Protein 7UVE (pdb70)

Foldseek 3Di:
DQFAADDDDQDDDDAQDWWWFDPDDQQDFTAIKGFHDKDWDADPVGDTAIKTWIWGPPDPDTDIDIGGLLGIWGPFQTNHWDAFQFWKWFWDDPCVTGTGIWTQLHTQDPLQVGWTWTQGLVRAIDTHHSRRITGRNDADPQRLVSRDPPCSVVSCCCRVVNDPPQDFDDDDFADWFQFDDPRDTFIWTFHDDRRQWTWIQGPPDNVPIGIDGRCDCRTVVNVVVVVVD/DDPDVD

Radius of gyration: 19.33 Å; Cα contacts (8 Å, |Δi|>4): 511; chains: 2; bounding box: 39×57×44 Å

Secondary structure (DSSP, 8-state):
-PPPP-----PPP-TT-EEEEESSSTTS-EEEEEEEEEEEEE-SS--EEEEEEEEESS-SS--EEEE-GGGEEESSPPSS---TT-EEEEEE-----EEEEEEEEE-S-GGGTS-EEEEETTS-EEEE-GGGEEEBS---SSGGGGS-TTTHHHHHHHHHT--TTS------TT-EEEEEETTEEEEEEEEEEETTEEEEEETT-TT-EEEEETT-TTBHHHHHHHH--/------

B-factor: mean 60.04, std 14.96, range [27.7, 126.47]

Sequence (235 aa):
EVPPPGEIVRPPIQLGETYYAVKNKAIASWVSIKVIEFTESTAINGNTMKSYKIRYLNTPYQMIKTVTAKHIAYFEPPPVRLTIGTRVIAYFDGTQSAFYPGIIAEPLKQANRYRYLIFYDDGYTQYVPHRDVRLVCQASEKVWEDVHAASRDFIQKYVEKYSVDRPMVQCTRRGQSMTTESNGTWLYARVIDIDCSLVLMQFEGDKNHTEWIYRGSLRLGPVFRETQNNSTGGAP

Solvent-accessible surface area: 12617 Å² total

Structure (mmCIF, N/CA/C/O backbone):
data_7UVE
#
_entry.id   7UVE
#
_cell.length_a   61.269
_cell.length_b   111.134
_cell.length_c   112.149
_cell.angle_alpha   90.000
_cell.angle_beta   90.000
_cell.angle_gamma   90.000
#
_symmetry.space_group_name_H-M   'I 2 2 2'
#
loop_
_entity.id
_entity.type
_entity.pdbx_description
1 polymer 'Histone-lysine N-methyltransferase eggless'
2 polymer 'peptide H3K9me2K14ac'
3 water water
#
loop_
_atom_site.group_PDB
_atom_site.id
_atom_site.type_symbol
_atom_site.label_atom_id
_atom_site.label_alt_id
_atom_site.label_comp_id
_atom_site.label_asym_id
_atom_site.label_entity_id
_atom_site.label_seq_id
_atom_site.pdbx_PDB_ins_code
_atom_site.Cartn_x
_atom_site.Cartn_y
_atom_site.Cartn_z
_atom_site.occupancy
_atom_site.B_iso_or_equiv
_atom_site.auth_seq_id
_atom_site.auth_comp_id
_atom_site.auth_asym_id
_atom_site.auth_atom_id
_atom_site.pdbx_PDB_model_num
ATOM 1 N N . GLU A 1 6 ? 49.163 34.584 0.508 1.00 69.28 449 GLU A N 1
ATOM 2 C CA . GLU A 1 6 ? 48.381 35.713 -0.003 1.00 68.67 449 GLU A CA 1
ATOM 3 C C . GLU A 1 6 ? 46.885 35.581 0.385 1.00 70.15 449 GLU A C 1
ATOM 4 O O . GLU A 1 6 ? 46.561 34.914 1.377 1.00 70.56 449 GLU A O 1
ATOM 6 N N . VAL A 1 7 ? 45.993 36.272 -0.363 1.00 62.79 450 VAL A N 1
ATOM 7 C CA . VAL A 1 7 ? 44.537 36.213 -0.208 1.00 59.52 450 VAL A CA 1
ATOM 8 C C . VAL A 1 7 ? 44.104 35.140 -1.235 1.00 57.40 450 VAL A C 1
ATOM 9 O O . VAL A 1 7 ? 44.404 35.302 -2.427 1.00 57.24 450 VAL A O 1
ATOM 13 N N . PRO A 1 8 ? 43.493 34.004 -0.806 1.00 48.06 451 PRO A N 1
ATOM 14 C CA . PRO A 1 8 ? 43.075 32.989 -1.792 1.00 45.92 451 PRO A CA 1
ATOM 15 C C . PRO A 1 8 ? 41.923 33.534 -2.632 1.00 45.59 451 PRO A C 1
ATOM 16 O O . PRO A 1 8 ? 41.254 34.482 -2.192 1.00 42.64 451 PRO A O 1
ATOM 20 N N . PRO A 1 9 ? 41.719 33.045 -3.868 1.00 42.76 452 PRO A N 1
ATOM 21 C CA . PRO A 1 9 ? 40.633 33.613 -4.671 1.00 42.45 452 PRO A CA 1
ATOM 22 C C . PRO A 1 9 ? 39.295 32.987 -4.265 1.00 44.88 452 PRO A C 1
ATOM 23 O O . PRO A 1 9 ? 39.293 31.945 -3.644 1.00 41.75 452 PRO A O 1
ATOM 27 N N . PRO A 1 10 ? 38.140 33.541 -4.688 1.00 43.96 453 PRO A N 1
ATOM 28 C CA . PRO A 1 10 ? 36.873 32.839 -4.457 1.00 43.50 453 PRO A CA 1
ATOM 29 C C . PRO A 1 10 ? 36.828 31.552 -5.300 1.00 47.03 453 PRO A C 1
ATOM 30 O O . PRO A 1 10 ? 37.697 31.294 -6.135 1.00 46.48 453 PRO A O 1
ATOM 34 N N . GLY A 1 11 ? 35.806 30.755 -5.076 1.00 44.92 454 GLY A N 1
ATOM 35 C CA . GLY A 1 11 ? 35.608 29.517 -5.809 1.00 44.46 454 GLY A CA 1
ATOM 36 C C . GLY A 1 11 ? 34.827 28.499 -5.026 1.00 47.80 454 GLY A C 1
ATOM 37 O O . GLY A 1 11 ? 34.154 28.822 -4.046 1.00 47.07 454 GLY A O 1
ATOM 38 N N . GLU A 1 12 ? 34.918 27.259 -5.477 1.00 46.85 455 GLU A N 1
ATOM 39 C CA . GLU A 1 12 ? 34.246 26.110 -4.883 1.00 46.48 455 GLU A CA 1
ATOM 40 C C . GLU A 1 12 ? 34.913 25.672 -3.605 1.00 49.29 455 GLU A C 1
ATOM 41 O O . GLU A 1 12 ? 36.117 25.417 -3.608 1.00 49.35 455 GLU A O 1
ATOM 47 N N . ILE A 1 13 ? 34.130 25.601 -2.509 1.00 45.98 456 ILE A N 1
ATOM 48 C CA . ILE A 1 13 ? 34.588 25.134 -1.199 1.00 45.65 456 ILE A CA 1
ATOM 49 C C . ILE A 1 13 ? 34.257 23.649 -1.208 1.00 51.16 456 ILE A C 1
ATOM 50 O O . ILE A 1 13 ? 33.095 23.242 -1.083 1.00 50.71 456 ILE A O 1
ATOM 55 N N . VAL A 1 14 ? 35.287 22.854 -1.500 1.00 48.38 457 VAL A N 1
ATOM 56 C CA . VAL A 1 14 ? 35.220 21.402 -1.641 1.00 47.38 457 VAL A CA 1
ATOM 57 C C . VAL A 1 14 ? 35.585 20.699 -0.346 1.00 50.41 457 VAL A C 1
ATOM 58 O O . VAL A 1 14 ? 36.466 21.151 0.394 1.00 49.08 457 VAL A O 1
ATOM 62 N N . ARG A 1 15 ? 34.870 19.591 -0.088 1.00 47.11 458 ARG A N 1
ATOM 63 C CA . ARG A 1 15 ? 35.039 18.664 1.023 1.00 46.42 458 ARG A CA 1
ATOM 64 C C . ARG A 1 15 ? 35.320 17.272 0.448 1.00 49.01 458 ARG A C 1
ATOM 65 O O . ARG A 1 15 ? 34.381 16.487 0.310 1.00 47.10 458 ARG A O 1
ATOM 73 N N . PRO A 1 16 ? 36.601 16.948 0.102 1.00 47.15 459 PRO A N 1
ATOM 74 C CA . PRO A 1 16 ? 36.904 15.605 -0.417 1.00 47.89 459 PRO A CA 1
ATOM 75 C C . PRO A 1 16 ? 36.715 14.531 0.643 1.00 53.50 459 PRO A C 1
ATOM 76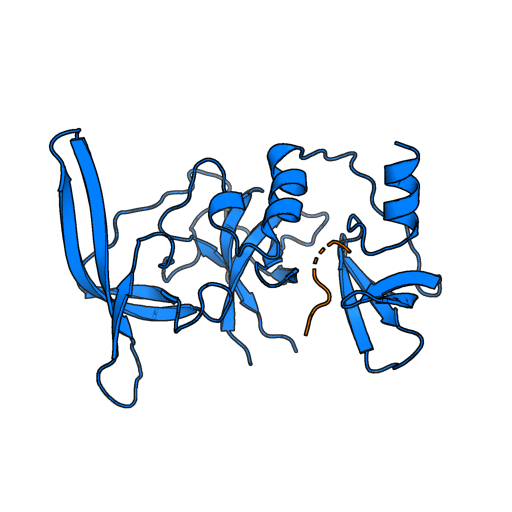 O O . PRO A 1 16 ? 36.865 14.818 1.822 1.00 53.18 459 PRO A O 1
ATOM 80 N N . PRO A 1 17 ? 36.419 13.281 0.245 1.00 51.65 460 PRO A N 1
ATOM 81 C CA . PRO A 1 17 ? 36.287 12.217 1.241 1.00 52.39 460 PRO A CA 1
ATOM 82 C C . PRO A 1 17 ? 37.562 12.021 2.049 1.00 58.72 460 PRO A C 1
ATOM 83 O O . PRO A 1 17 ? 38.669 12.196 1.531 1.00 58.29 460 PRO A O 1
ATOM 87 N N . ILE A 1 18 ? 37.386 11.673 3.330 1.00 57.31 461 ILE A N 1
ATOM 88 C CA . ILE A 1 18 ? 38.466 11.352 4.261 1.00 57.32 461 ILE A CA 1
ATOM 89 C C . ILE A 1 18 ? 39.123 10.063 3.734 1.00 63.45 461 ILE A C 1
ATOM 90 O O . ILE A 1 18 ? 38.414 9.125 3.351 1.00 63.03 461 ILE A O 1
ATOM 95 N N . GLN A 1 19 ? 40.467 10.064 3.648 1.00 61.66 462 GLN A N 1
ATOM 96 C CA . GLN A 1 19 ? 41.295 8.960 3.155 1.00 61.75 462 GLN A CA 1
ATOM 97 C C . GLN A 1 19 ? 41.989 8.220 4.288 1.00 67.32 462 GLN A C 1
ATOM 98 O O . GLN A 1 19 ? 42.442 8.848 5.250 1.00 66.70 462 GLN A O 1
ATOM 104 N N . LEU A 1 20 ? 42.125 6.885 4.143 1.00 65.89 463 LEU A N 1
ATOM 105 C CA . LEU A 1 20 ? 42.813 6.006 5.099 1.00 65.41 463 LEU A CA 1
ATOM 106 C C . LEU A 1 20 ? 44.323 6.271 5.042 1.00 67.63 463 LEU A C 1
ATOM 107 O O . LEU A 1 20 ? 44.886 6.387 3.952 1.00 68.35 463 LEU A O 1
ATOM 112 N N . GLY A 1 21 ? 44.949 6.393 6.208 1.00 62.28 464 GLY A N 1
ATOM 113 C CA . GLY A 1 21 ? 46.375 6.677 6.340 1.00 61.47 464 GLY A CA 1
ATOM 114 C C . GLY A 1 21 ? 46.758 8.149 6.257 1.00 64.01 464 GLY A C 1
ATOM 115 O O . GLY A 1 21 ? 47.925 8.492 6.476 1.00 64.06 464 GLY A O 1
ATOM 116 N N . GLU A 1 22 ? 45.792 9.043 5.945 1.00 58.85 465 GLU A N 1
ATOM 117 C CA . GLU A 1 22 ? 46.082 10.475 5.824 1.00 57.59 465 GLU A CA 1
ATOM 118 C C . GLU A 1 22 ? 45.913 11.249 7.156 1.00 58.22 465 GLU A C 1
ATOM 119 O O . GLU A 1 22 ? 45.202 10.802 8.052 1.00 56.92 465 GLU A O 1
ATOM 122 N N . THR A 1 23 ? 46.651 12.370 7.287 1.00 54.25 466 THR A N 1
ATOM 123 C CA . THR A 1 23 ? 46.701 13.270 8.443 1.00 53.71 466 THR A CA 1
ATOM 124 C C . THR A 1 23 ? 45.592 14.343 8.369 1.00 56.28 466 THR A C 1
ATOM 125 O O . THR A 1 23 ? 45.368 14.951 7.312 1.00 55.02 466 THR A O 1
ATOM 129 N N . TYR A 1 24 ? 44.921 14.566 9.511 1.00 51.31 467 TYR A N 1
ATOM 130 C CA . TYR A 1 24 ? 43.825 15.515 9.703 1.00 50.79 467 TYR A CA 1
ATOM 131 C C . TYR A 1 24 ? 43.925 16.077 11.109 1.00 52.43 467 TYR A C 1
ATOM 132 O O . TYR A 1 24 ? 44.839 15.713 11.832 1.00 52.13 467 TYR A O 1
ATOM 141 N N . TYR A 1 25 ? 42.968 16.947 11.497 1.00 47.70 468 TYR A N 1
ATOM 142 C CA . TYR A 1 25 ? 42.785 17.425 12.866 1.00 46.28 468 TYR A CA 1
ATOM 143 C C . TYR A 1 25 ? 41.479 16.816 13.372 1.00 49.12 468 TYR A C 1
ATOM 144 O O . TYR A 1 25 ? 40.573 16.543 12.586 1.00 48.13 468 TYR A O 1
ATOM 153 N N . ALA A 1 26 ? 41.380 16.595 14.671 1.00 47.22 469 ALA A N 1
ATOM 154 C CA . ALA A 1 26 ? 40.180 16.054 15.284 1.00 47.94 469 ALA A CA 1
ATOM 155 C C . ALA A 1 26 ? 40.159 16.437 16.731 1.00 56.01 469 ALA A C 1
ATOM 156 O O . ALA A 1 26 ? 41.214 16.678 17.320 1.00 56.44 469 ALA A O 1
ATOM 158 N N . VAL A 1 27 ? 38.940 16.476 17.302 1.00 55.40 470 VAL A N 1
ATOM 159 C CA . VAL A 1 27 ? 38.606 16.726 18.700 1.00 56.26 470 VAL A CA 1
ATOM 160 C C . VAL A 1 27 ? 39.526 15.842 19.571 1.00 64.83 470 VAL A C 1
ATOM 161 O O . VAL A 1 27 ? 39.526 14.622 19.411 1.00 63.87 470 VAL A O 1
ATOM 165 N N . LYS A 1 28 ? 40.326 16.472 20.461 1.00 65.82 471 LYS A N 1
ATOM 166 C CA . LYS A 1 28 ? 41.251 15.806 21.397 1.00 66.18 471 LYS A CA 1
ATOM 167 C C . LYS A 1 28 ? 40.420 15.065 22.473 1.00 71.05 471 LYS A C 1
ATOM 168 O O . LYS A 1 28 ? 40.545 13.852 22.628 1.00 70.97 471 LYS A O 1
ATOM 173 N N . ASN A 1 29 ? 39.538 15.798 23.165 1.00 68.93 472 ASN A N 1
ATOM 174 C CA . ASN A 1 29 ? 38.624 15.256 24.171 1.00 69.45 472 ASN A CA 1
ATOM 175 C C . ASN A 1 29 ? 37.246 15.928 24.039 1.00 70.93 472 ASN A C 1
ATOM 176 O O . ASN A 1 29 ? 36.329 15.341 23.451 1.00 69.22 472 ASN A O 1
ATOM 181 N N . LYS A 1 30 ? 37.123 17.167 24.534 1.00 66.57 473 LYS A N 1
ATOM 182 C CA . LYS A 1 30 ? 35.893 17.960 24.451 1.00 65.72 473 LYS A CA 1
ATOM 183 C C . LYS A 1 30 ? 35.803 18.620 23.071 1.00 68.13 473 LYS A C 1
ATOM 184 O O . LYS A 1 30 ? 36.788 19.198 22.597 1.00 66.43 473 LYS A O 1
ATOM 188 N N . ALA A 1 31 ? 34.615 18.520 22.435 1.00 64.51 474 ALA A N 1
ATOM 189 C CA . ALA A 1 31 ? 34.308 19.080 21.118 1.00 64.04 474 ALA A CA 1
ATOM 190 C C . ALA A 1 31 ? 34.565 20.599 20.979 1.00 66.37 474 ALA A C 1
ATOM 191 O O . ALA A 1 31 ? 35.032 21.022 19.915 1.00 66.03 474 ALA A O 1
ATOM 193 N N . ILE A 1 32 ? 34.288 21.420 22.027 1.00 61.83 475 ILE A N 1
ATOM 194 C CA . ILE A 1 32 ? 34.523 22.882 21.916 1.00 61.84 475 ILE A CA 1
ATOM 195 C C . ILE A 1 32 ? 35.974 23.258 22.240 1.00 63.68 475 ILE A C 1
ATOM 196 O O . ILE A 1 32 ? 36.356 24.422 22.070 1.00 62.55 475 ILE A O 1
ATOM 198 N N . ALA A 1 33 ? 36.776 22.270 22.704 1.00 58.96 476 ALA A N 1
ATOM 199 C CA . ALA A 1 33 ? 38.185 22.471 23.049 1.00 57.63 476 ALA A CA 1
ATOM 200 C C . ALA A 1 33 ? 39.122 22.223 21.840 1.00 59.78 476 ALA A C 1
ATOM 201 O O . ALA A 1 33 ? 38.653 22.248 20.703 1.00 59.21 476 ALA A O 1
ATOM 203 N N . SER A 1 34 ? 40.434 22.052 22.081 1.00 54.62 477 SER A N 1
ATOM 204 C CA . SER A 1 34 ? 41.458 21.917 21.051 1.00 53.44 477 SER A CA 1
ATOM 205 C C . SER A 1 34 ? 41.274 20.725 20.092 1.00 56.77 477 SER A C 1
ATOM 206 O O . SER A 1 34 ? 40.789 19.668 20.491 1.00 57.54 477 SER A O 1
ATOM 209 N N . TRP A 1 35 ? 41.656 20.923 18.815 1.00 50.48 478 TRP A N 1
ATOM 210 C CA . TRP A 1 35 ? 41.687 19.882 17.781 1.00 48.73 478 TRP A CA 1
ATOM 211 C C . TRP A 1 35 ? 43.152 19.680 17.436 1.00 53.51 478 TRP A C 1
ATOM 212 O O . TRP A 1 35 ? 43.909 20.653 17.367 1.00 53.70 478 TRP A O 1
ATOM 223 N N . VAL A 1 36 ? 43.574 18.418 17.366 1.00 50.05 479 VAL A N 1
ATOM 224 C CA . VAL A 1 36 ? 44.981 18.031 17.217 1.00 50.50 479 VAL A CA 1
ATOM 225 C C . VAL A 1 36 ? 45.202 17.032 16.074 1.00 56.04 479 VAL A C 1
ATOM 226 O O . VAL A 1 36 ? 44.233 16.467 15.561 1.00 54.15 479 VAL A O 1
ATOM 230 N N . SER A 1 37 ? 46.487 16.815 15.689 1.00 55.06 480 SER A N 1
ATOM 231 C CA . SER A 1 37 ? 46.913 15.904 14.617 1.00 55.89 480 SER A CA 1
ATOM 232 C C . SER A 1 37 ? 46.450 14.460 14.861 1.00 61.13 480 SER A C 1
ATOM 233 O O . SER A 1 37 ? 46.586 13.947 15.970 1.00 60.24 480 SER A O 1
ATOM 236 N N . ILE A 1 38 ? 45.898 13.817 13.820 1.00 57.60 481 ILE A N 1
ATOM 237 C CA . ILE A 1 38 ? 45.432 12.426 13.880 1.00 56.45 481 ILE A CA 1
ATOM 238 C C . ILE A 1 38 ? 45.674 11.750 12.531 1.00 61.65 481 ILE A C 1
ATOM 239 O O . ILE A 1 38 ? 45.756 12.430 11.501 1.00 59.91 481 ILE A O 1
ATOM 244 N N . LYS A 1 39 ? 45.677 10.409 12.534 1.00 59.32 482 LYS A N 1
ATOM 245 C CA . LYS A 1 39 ? 45.750 9.594 11.324 1.00 60.26 482 LYS A CA 1
ATOM 246 C C . LYS A 1 39 ? 44.453 8.763 11.304 1.00 65.40 482 LYS A C 1
ATOM 247 O O . LYS A 1 39 ? 44.039 8.241 12.351 1.00 64.66 482 LYS A O 1
ATOM 250 N N . VAL A 1 40 ? 43.783 8.702 10.137 1.00 62.68 483 VAL A N 1
ATOM 251 C CA . VAL A 1 40 ? 42.572 7.888 9.973 1.00 62.83 483 VAL A CA 1
ATOM 252 C C . VAL A 1 40 ? 43.061 6.474 9.690 1.00 66.24 483 VAL A C 1
ATOM 253 O O . VAL A 1 40 ? 43.759 6.252 8.702 1.00 65.07 483 VAL A O 1
ATOM 257 N N . ILE A 1 41 ? 42.768 5.548 10.610 1.00 63.88 484 ILE A N 1
ATOM 258 C CA . ILE A 1 41 ? 43.260 4.172 10.567 1.00 63.55 484 ILE A CA 1
ATOM 259 C C . ILE A 1 41 ? 42.185 3.149 10.195 1.00 70.49 484 ILE A C 1
ATOM 260 O O . ILE A 1 41 ? 42.524 2.032 9.784 1.00 71.31 484 ILE A O 1
ATOM 265 N N . GLU A 1 42 ? 40.900 3.524 10.312 1.00 67.77 485 GLU A N 1
ATOM 266 C CA . GLU A 1 42 ? 39.790 2.634 9.973 1.00 67.97 485 GLU A CA 1
ATOM 267 C C . GLU A 1 42 ? 38.561 3.426 9.576 1.00 70.78 485 GLU A C 1
ATOM 268 O O . GLU A 1 42 ? 38.256 4.452 10.189 1.00 70.19 485 GLU A O 1
ATOM 274 N N . PHE A 1 43 ? 37.857 2.946 8.551 1.00 66.62 486 PHE A N 1
ATOM 275 C CA . PHE A 1 43 ? 36.632 3.568 8.074 1.00 66.11 486 PHE A CA 1
ATOM 276 C C . PHE A 1 43 ? 35.466 2.646 8.368 1.00 67.42 486 PHE A C 1
ATOM 277 O O . PHE A 1 43 ? 35.488 1.501 7.936 1.00 66.37 486 PHE A O 1
ATOM 285 N N . THR A 1 44 ? 34.443 3.146 9.076 1.00 63.27 487 THR A N 1
ATOM 286 C CA . THR A 1 44 ? 33.231 2.378 9.391 1.00 62.77 487 THR A CA 1
ATOM 287 C C . THR A 1 44 ? 32.034 2.993 8.655 1.00 67.42 487 THR A C 1
ATOM 288 O O . THR A 1 44 ? 31.895 4.206 8.616 1.00 67.46 487 THR A O 1
ATOM 292 N N . GLU A 1 45 ? 31.198 2.151 8.057 1.00 65.39 488 GLU A N 1
ATOM 293 C CA . GLU A 1 45 ? 30.008 2.553 7.310 1.00 65.54 488 GLU A CA 1
ATOM 294 C C . GLU A 1 45 ? 28.860 1.650 7.754 1.00 67.29 488 GLU A C 1
ATOM 295 O O . GLU A 1 45 ? 29.021 0.437 7.751 1.00 65.97 488 GLU A O 1
ATOM 301 N N . SER A 1 46 ? 27.723 2.236 8.158 1.00 64.58 489 SER A N 1
ATOM 302 C CA . SER A 1 46 ? 26.547 1.487 8.615 1.00 65.19 489 SER A CA 1
ATOM 303 C C . SER A 1 46 ? 25.307 1.911 7.838 1.00 70.81 489 SER A C 1
ATOM 304 O O . SER A 1 46 ? 25.047 3.097 7.709 1.00 70.73 489 SER A O 1
ATOM 307 N N . THR A 1 47 ? 24.569 0.948 7.296 1.00 70.14 490 THR A N 1
ATOM 308 C CA . THR A 1 47 ? 23.379 1.183 6.475 1.00 71.35 490 THR A CA 1
ATOM 309 C C . THR A 1 47 ? 22.169 0.494 7.084 1.00 76.90 490 THR A C 1
ATOM 310 O O . THR A 1 47 ? 22.261 -0.671 7.466 1.00 76.36 490 THR A O 1
ATOM 314 N N . ALA A 1 48 ? 21.036 1.208 7.152 1.00 75.31 491 ALA A N 1
ATOM 315 C CA . ALA A 1 48 ? 19.780 0.707 7.709 1.00 76.47 491 ALA A CA 1
ATOM 316 C C . ALA A 1 48 ? 18.775 0.363 6.618 1.00 83.19 491 ALA A C 1
ATOM 317 O O . ALA A 1 48 ? 19.011 0.673 5.443 1.00 81.67 491 ALA A O 1
ATOM 319 N N . ILE A 1 49 ? 17.650 -0.289 7.014 1.00 83.42 492 ILE A N 1
ATOM 320 C CA . ILE A 1 49 ? 16.541 -0.682 6.134 1.00 84.78 492 ILE A CA 1
ATOM 321 C C . ILE A 1 49 ? 16.006 0.536 5.345 1.00 94.10 492 ILE A C 1
ATOM 322 O O . ILE A 1 49 ? 15.692 0.395 4.159 1.00 94.94 492 ILE A O 1
ATOM 327 N N . ASN A 1 50 ? 15.957 1.729 5.998 1.00 92.95 493 ASN A N 1
ATOM 328 C CA . ASN A 1 50 ? 15.504 2.997 5.407 1.00 93.95 493 ASN A CA 1
ATOM 329 C C . ASN A 1 50 ? 16.377 3.451 4.215 1.00 98.89 493 ASN A C 1
ATOM 330 O O . ASN A 1 50 ? 15.845 3.654 3.120 1.00 99.66 493 ASN A O 1
ATOM 335 N N . GLY A 1 51 ? 17.691 3.558 4.419 1.00 93.86 494 GLY A N 1
ATOM 336 C CA . GLY A 1 51 ? 18.613 3.921 3.349 1.00 92.49 494 GLY A CA 1
ATOM 337 C C . GLY A 1 51 ? 19.875 4.627 3.787 1.00 93.34 494 GLY A C 1
ATOM 338 O O . GLY A 1 51 ? 20.926 4.445 3.162 1.00 93.46 494 GLY A O 1
ATOM 339 N N . ASN A 1 52 ? 19.766 5.459 4.846 1.00 86.68 495 ASN A N 1
ATOM 340 C CA . ASN A 1 52 ? 20.849 6.268 5.404 1.00 84.75 495 ASN A CA 1
ATOM 341 C C . ASN A 1 52 ? 22.123 5.460 5.689 1.00 84.82 495 ASN A C 1
ATOM 342 O O . ASN A 1 52 ? 22.092 4.496 6.462 1.00 83.84 495 ASN A O 1
ATOM 344 N N . THR A 1 53 ? 23.221 5.827 5.008 1.00 78.93 496 THR A N 1
ATOM 345 C CA . THR A 1 53 ? 24.535 5.210 5.164 1.00 77.67 496 THR A CA 1
ATOM 346 C C . THR A 1 53 ? 25.385 6.121 6.058 1.00 80.84 496 THR A C 1
ATOM 347 O O . THR A 1 53 ? 26.003 7.070 5.565 1.00 80.65 496 THR A O 1
ATOM 349 N N . MET A 1 54 ? 25.358 5.861 7.392 1.00 76.07 497 MET A N 1
ATOM 350 C CA . MET A 1 54 ? 26.067 6.635 8.430 1.00 74.56 497 MET A CA 1
ATOM 351 C C . MET A 1 54 ? 27.554 6.254 8.559 1.00 74.78 497 MET A C 1
ATOM 352 O O . MET A 1 54 ? 27.867 5.109 8.887 1.00 75.46 497 MET A O 1
ATOM 355 N N . LYS A 1 55 ? 28.459 7.215 8.288 1.00 68.08 498 LYS A N 1
ATOM 356 C CA . LYS A 1 55 ? 29.915 7.032 8.309 1.00 67.00 498 LYS A CA 1
ATOM 357 C C . LYS A 1 55 ? 30.575 7.401 9.649 1.00 71.33 498 LYS A C 1
ATOM 358 O O . LYS A 1 55 ? 30.194 8.383 10.283 1.00 72.27 498 LYS A O 1
ATOM 363 N N . SER A 1 56 ? 31.564 6.592 10.066 1.00 65.65 499 SER A N 1
ATOM 364 C CA . SER A 1 56 ? 32.341 6.743 11.299 1.00 64.90 499 SER A CA 1
ATOM 365 C C . SER A 1 56 ? 33.810 6.536 10.955 1.00 66.75 499 SER A C 1
ATOM 366 O O . SER A 1 56 ? 34.122 5.938 9.920 1.00 66.30 499 SER A O 1
ATOM 368 N N . TYR A 1 57 ? 34.715 7.043 11.801 1.00 60.92 500 TYR A N 1
ATOM 369 C CA . TYR A 1 57 ? 36.149 6.945 11.528 1.00 59.37 500 TYR A CA 1
ATOM 370 C C . TYR A 1 57 ? 36.933 6.659 12.778 1.00 62.46 500 TYR A C 1
ATOM 371 O O . TYR A 1 57 ? 36.756 7.333 13.798 1.00 60.47 500 TYR A O 1
ATOM 380 N N . LYS A 1 58 ? 37.814 5.652 12.691 1.00 59.90 501 LYS A N 1
ATOM 381 C CA . LYS A 1 58 ? 38.695 5.274 13.791 1.00 59.86 501 LYS A CA 1
ATOM 382 C C . LYS A 1 58 ? 39.956 6.104 13.594 1.00 64.25 501 LYS A C 1
ATOM 383 O O . LYS A 1 58 ? 40.560 6.083 12.514 1.00 62.49 501 LYS A O 1
ATOM 389 N N . ILE A 1 59 ? 40.283 6.918 14.600 1.00 62.58 502 ILE A N 1
ATOM 390 C CA . ILE A 1 59 ? 41.419 7.825 14.512 1.00 63.05 502 ILE A CA 1
ATOM 391 C C . ILE A 1 59 ? 42.505 7.498 15.555 1.00 67.79 502 ILE A C 1
ATOM 392 O O . ILE A 1 59 ? 42.193 7.141 16.687 1.00 66.43 502 ILE A O 1
ATOM 396 N N . ARG A 1 60 ? 43.779 7.601 15.138 1.00 64.87 503 ARG A N 1
ATOM 397 C CA . ARG A 1 60 ? 44.945 7.457 15.997 1.00 63.94 503 ARG A CA 1
ATOM 398 C C . ARG A 1 60 ? 45.572 8.848 16.163 1.00 67.26 503 ARG A C 1
ATOM 399 O O . ARG A 1 60 ? 46.022 9.447 15.187 1.00 67.18 503 ARG A O 1
ATOM 407 N N . TYR A 1 61 ? 45.611 9.342 17.398 1.00 63.08 504 TYR A N 1
ATOM 408 C CA . TYR A 1 61 ? 46.236 10.607 17.749 1.00 62.42 504 TYR A CA 1
ATOM 409 C C . TYR A 1 61 ? 47.733 10.485 17.531 1.00 65.07 504 TYR A C 1
ATOM 410 O O . TYR A 1 61 ? 48.348 9.499 17.942 1.00 63.75 504 TYR A O 1
ATOM 419 N N . LEU A 1 62 ? 48.302 11.446 16.814 1.00 61.21 505 LEU A N 1
ATOM 420 C CA . LEU A 1 62 ? 49.728 11.441 16.513 1.00 60.35 505 LEU A CA 1
ATOM 421 C C . LEU A 1 62 ? 50.477 12.113 17.633 1.00 64.62 505 LEU A C 1
ATOM 422 O O . LEU A 1 62 ? 49.904 12.958 18.328 1.00 63.58 505 LEU A O 1
ATOM 427 N N . ASN A 1 63 ? 51.777 11.780 17.774 1.00 61.97 506 ASN A N 1
ATOM 428 C CA . ASN A 1 63 ? 52.669 12.382 18.766 1.00 62.82 506 ASN A CA 1
ATOM 429 C C . ASN A 1 63 ? 52.077 12.265 20.194 1.00 70.45 506 ASN A C 1
ATOM 430 O O . ASN A 1 63 ? 51.648 13.252 20.810 1.00 71.77 506 ASN A O 1
ATOM 435 N N . THR A 1 64 ? 52.038 11.028 20.685 1.00 67.22 507 THR A N 1
ATOM 436 C CA . THR A 1 64 ? 51.424 10.641 21.948 1.00 67.19 507 THR A CA 1
ATOM 437 C C . THR A 1 64 ? 52.362 9.757 22.813 1.00 69.42 507 THR A C 1
ATOM 438 O O . THR A 1 64 ? 53.220 9.079 22.240 1.00 68.70 507 THR A O 1
ATOM 442 N N . PRO A 1 65 ? 52.209 9.723 24.173 1.00 65.05 508 PRO A N 1
ATOM 443 C CA . PRO A 1 65 ? 53.081 8.863 25.001 1.00 64.29 508 PRO A CA 1
ATOM 444 C C . PRO A 1 65 ? 52.814 7.350 24.887 1.00 68.95 508 PRO A C 1
ATOM 445 O O . PRO A 1 65 ? 53.647 6.540 25.306 1.00 70.38 508 PRO A O 1
ATOM 449 N N . TYR A 1 66 ? 51.619 6.972 24.396 1.00 63.40 509 TYR A N 1
ATOM 450 C CA . TYR A 1 66 ? 51.153 5.586 24.200 1.00 62.20 509 TYR A CA 1
ATOM 451 C C . TYR A 1 66 ? 49.932 5.672 23.266 1.00 67.12 509 TYR A C 1
ATOM 452 O O . TYR A 1 66 ? 49.371 6.765 23.093 1.00 68.19 509 TYR A O 1
ATOM 461 N N . GLN A 1 67 ? 49.539 4.543 22.653 1.00 63.04 510 GLN A N 1
ATOM 462 C CA . GLN A 1 67 ? 48.432 4.457 21.692 1.00 62.88 510 GLN A CA 1
ATOM 463 C C . GLN A 1 67 ? 47.101 4.987 22.256 1.00 68.39 510 GLN A C 1
ATOM 464 O O . GLN A 1 67 ? 46.657 4.574 23.333 1.00 68.52 510 GLN A O 1
ATOM 470 N N . MET A 1 68 ? 46.524 5.971 21.543 1.00 65.84 511 MET A N 1
ATOM 471 C CA . MET A 1 68 ? 45.256 6.633 21.842 1.00 65.23 511 MET A CA 1
ATOM 472 C C . MET A 1 68 ? 44.431 6.606 20.559 1.00 70.98 511 MET A C 1
ATOM 473 O O . MET A 1 68 ? 44.820 7.204 19.561 1.00 70.29 511 MET A O 1
ATOM 478 N N . ILE A 1 69 ? 43.342 5.823 20.578 1.00 70.08 512 ILE A N 1
ATOM 479 C CA . ILE A 1 69 ? 42.411 5.571 19.474 1.00 70.52 512 ILE A CA 1
ATOM 480 C C . ILE A 1 69 ? 41.018 6.040 19.908 1.00 74.76 512 ILE A C 1
ATOM 481 O O . ILE A 1 69 ? 40.658 5.895 21.076 1.00 75.95 512 ILE A O 1
ATOM 486 N N . LYS A 1 70 ? 40.235 6.581 18.968 1.00 69.53 513 LYS A N 1
ATOM 487 C CA . LYS A 1 70 ? 38.868 7.041 19.214 1.00 68.30 513 LYS A CA 1
ATOM 488 C C . LYS A 1 70 ? 38.030 6.826 17.950 1.00 70.66 513 LYS A C 1
ATOM 489 O O . LYS A 1 70 ? 38.584 6.720 16.856 1.00 70.03 513 LYS A O 1
ATOM 494 N N . THR A 1 71 ? 36.701 6.729 18.108 1.00 66.67 514 THR A N 1
ATOM 495 C CA . THR A 1 71 ? 35.729 6.650 17.006 1.00 65.38 514 THR A CA 1
ATOM 496 C C . THR A 1 71 ? 34.937 7.981 17.005 1.00 65.85 514 THR A C 1
ATOM 497 O O . THR A 1 71 ? 34.332 8.351 18.023 1.00 64.51 514 THR A O 1
ATOM 501 N N . VAL A 1 72 ? 35.020 8.732 15.893 1.00 60.96 515 VAL A N 1
ATOM 502 C CA . VAL A 1 72 ? 34.371 10.045 15.742 1.00 59.61 515 VAL A CA 1
ATOM 503 C C . VAL A 1 72 ? 33.663 10.178 14.381 1.00 61.23 515 VAL A C 1
ATOM 504 O O . VAL A 1 72 ? 33.949 9.410 13.467 1.00 60.61 515 VAL A O 1
ATOM 508 N N . THR A 1 73 ? 32.791 11.192 14.232 1.00 56.68 516 THR A N 1
ATOM 509 C CA . THR A 1 73 ? 32.125 11.487 12.953 1.00 55.20 516 THR A CA 1
ATOM 510 C C . THR A 1 73 ? 32.984 12.486 12.168 1.00 53.14 516 THR A C 1
ATOM 511 O O . THR A 1 73 ? 33.923 13.040 12.738 1.00 51.05 516 THR A O 1
ATOM 515 N N . ALA A 1 74 ? 32.686 12.687 10.860 1.00 47.37 517 ALA A N 1
ATOM 516 C CA . ALA A 1 74 ? 33.385 13.636 9.978 1.00 46.37 517 ALA A CA 1
ATOM 517 C C . ALA A 1 74 ? 33.218 15.117 10.451 1.00 49.29 517 ALA A C 1
ATOM 518 O O . ALA A 1 74 ? 34.048 15.966 10.108 1.00 47.85 517 ALA A O 1
ATOM 520 N N . LYS A 1 75 ? 32.164 15.394 11.262 1.00 45.98 518 LYS A N 1
ATOM 521 C CA . LYS A 1 75 ? 31.868 16.680 11.907 1.00 46.67 518 LYS A CA 1
ATOM 522 C C . LYS A 1 75 ? 32.886 17.006 13.008 1.00 51.59 518 LYS A C 1
ATOM 523 O O . LYS A 1 75 ? 32.988 18.163 13.430 1.00 51.63 518 LYS A O 1
ATOM 529 N N . HIS A 1 76 ? 33.669 16.009 13.430 1.00 48.90 519 HIS A N 1
ATOM 530 C CA . HIS A 1 76 ? 34.687 16.151 14.468 1.00 49.44 519 HIS A CA 1
ATOM 531 C C . HIS A 1 76 ? 36.124 15.943 13.942 1.00 49.59 519 HIS A C 1
ATOM 532 O O . HIS A 1 76 ? 37.047 15.685 14.712 1.00 48.77 519 HIS A O 1
ATOM 539 N N . ILE A 1 77 ? 36.296 16.118 12.632 1.00 45.22 520 ILE A N 1
ATOM 540 C CA . ILE A 1 77 ? 37.547 16.002 11.873 1.00 44.28 520 ILE A CA 1
ATOM 541 C C . ILE A 1 77 ? 37.634 17.232 10.948 1.00 46.71 520 ILE A C 1
ATOM 542 O O . ILE A 1 77 ? 36.603 17.702 10.466 1.00 46.27 520 ILE A O 1
ATOM 547 N N . ALA A 1 78 ? 38.858 17.751 10.712 1.00 43.09 521 ALA A N 1
ATOM 548 C CA . ALA A 1 78 ? 39.120 18.898 9.835 1.00 43.15 521 ALA A CA 1
ATOM 549 C C . ALA A 1 78 ? 40.331 18.621 8.966 1.00 49.56 521 ALA A C 1
ATOM 550 O O . ALA A 1 78 ? 41.221 17.892 9.402 1.00 52.37 521 ALA A O 1
ATOM 552 N N . TYR A 1 79 ? 40.387 19.204 7.744 1.00 45.66 522 TYR A N 1
ATOM 553 C CA . TYR A 1 79 ? 41.497 18.982 6.806 1.00 44.37 522 TYR A CA 1
ATOM 554 C C . TYR A 1 79 ? 42.804 19.523 7.371 1.00 49.63 522 TYR A C 1
ATOM 555 O O . TYR A 1 79 ? 42.776 20.454 8.165 1.00 49.91 522 TYR A O 1
ATOM 564 N N . PHE A 1 80 ? 43.935 18.915 7.007 1.00 47.05 523 PHE A N 1
ATOM 565 C CA . PHE A 1 80 ? 45.245 19.320 7.516 1.00 47.19 523 PHE A CA 1
ATOM 566 C C . PHE A 1 80 ? 45.747 20.630 6.945 1.00 51.33 523 PHE A C 1
ATOM 567 O O . PHE A 1 80 ? 46.431 21.391 7.648 1.00 50.26 523 PHE A O 1
ATOM 575 N N . GLU A 1 81 ? 45.417 20.894 5.669 1.00 48.57 524 GLU A N 1
ATOM 576 C CA . GLU A 1 81 ? 45.851 22.100 4.959 1.00 47.59 524 GLU A CA 1
ATOM 577 C C . GLU A 1 81 ? 44.753 23.145 4.867 1.00 49.08 524 GLU A C 1
ATOM 578 O O . GLU A 1 81 ? 43.562 22.783 4.800 1.00 46.37 524 GLU A O 1
ATOM 584 N N . PRO A 1 82 ? 45.132 24.459 4.844 1.00 45.88 525 PRO A N 1
ATOM 585 C CA . PRO A 1 82 ? 44.105 25.514 4.667 1.00 45.14 525 PRO A CA 1
ATOM 586 C C . PRO A 1 82 ? 43.441 25.375 3.298 1.00 48.27 525 PRO A C 1
ATOM 587 O O . PRO A 1 82 ? 44.065 24.801 2.395 1.00 48.62 525 PRO A O 1
ATOM 591 N N . PRO A 1 83 ? 42.171 25.806 3.108 1.00 43.25 526 PRO A N 1
ATOM 592 C CA . PRO A 1 83 ? 41.534 25.612 1.790 1.00 42.32 526 PRO A CA 1
ATOM 593 C C . PRO A 1 83 ? 42.217 26.400 0.649 1.00 44.47 526 PRO A C 1
ATOM 594 O O . PRO A 1 83 ? 42.930 27.363 0.936 1.00 42.22 526 PRO A O 1
ATOM 598 N N . PRO A 1 84 ? 42.059 26.001 -0.645 1.00 41.50 527 PRO A N 1
ATOM 599 C CA . PRO A 1 84 ? 42.713 26.759 -1.725 1.00 41.26 527 PRO A CA 1
ATOM 600 C C . PRO A 1 84 ? 41.885 27.966 -2.186 1.00 46.60 527 PRO A C 1
ATOM 601 O O . PRO A 1 84 ? 42.280 28.665 -3.117 1.00 46.47 527 PRO A O 1
ATOM 605 N N . VAL A 1 85 ? 40.724 28.183 -1.559 1.00 43.28 528 VAL A N 1
ATOM 606 C CA . VAL A 1 85 ? 39.790 29.276 -1.863 1.00 42.30 528 VAL A CA 1
ATOM 607 C C . VAL A 1 85 ? 39.409 30.005 -0.574 1.00 44.68 528 VAL A C 1
ATOM 608 O O . VAL A 1 85 ? 39.468 29.419 0.507 1.00 42.91 528 VAL A O 1
ATOM 612 N N . ARG A 1 86 ? 38.984 31.266 -0.699 1.00 41.10 529 ARG A N 1
ATOM 613 C CA . ARG A 1 86 ? 38.499 32.059 0.423 1.00 40.25 529 ARG A CA 1
ATOM 614 C C . ARG A 1 86 ? 37.125 31.504 0.928 1.00 43.97 529 ARG A C 1
ATOM 615 O O . ARG A 1 86 ? 36.304 31.003 0.142 1.00 44.39 529 ARG A O 1
ATOM 623 N N . LEU A 1 87 ? 36.899 31.581 2.242 1.00 37.69 530 LEU A N 1
ATOM 624 C CA . LEU A 1 87 ? 35.684 31.064 2.864 1.00 36.55 530 LEU A CA 1
ATOM 625 C C . LEU A 1 87 ? 34.729 32.176 3.162 1.00 42.79 530 LEU A C 1
ATOM 626 O O . LEU A 1 87 ? 35.136 33.330 3.290 1.00 43.00 530 LEU A O 1
ATOM 631 N N . THR A 1 88 ? 33.444 31.838 3.252 1.00 40.91 531 THR A N 1
ATOM 632 C CA . THR A 1 88 ? 32.372 32.814 3.451 1.00 40.79 531 THR A CA 1
ATOM 633 C C . THR A 1 88 ? 31.652 32.624 4.802 1.00 44.44 531 THR A C 1
ATOM 634 O O . THR A 1 88 ? 31.898 31.640 5.499 1.00 44.46 531 THR A O 1
ATOM 638 N N . ILE A 1 89 ? 30.748 33.555 5.147 1.00 41.20 532 ILE A N 1
ATOM 639 C CA . ILE A 1 89 ? 29.947 33.568 6.382 1.00 41.03 532 ILE A CA 1
ATOM 640 C C . ILE A 1 89 ? 29.144 32.267 6.559 1.00 43.39 532 ILE A C 1
ATOM 641 O O . ILE A 1 89 ? 28.455 31.813 5.635 1.00 40.99 532 ILE A O 1
ATOM 646 N N . GLY A 1 90 ? 29.275 31.682 7.744 1.00 40.32 533 GLY A N 1
ATOM 647 C CA . GLY A 1 90 ? 28.578 30.457 8.117 1.00 39.63 533 GLY A CA 1
ATOM 648 C C . GLY A 1 90 ? 29.398 29.201 7.968 1.00 42.02 533 GLY A C 1
ATOM 649 O O . GLY A 1 90 ? 28.994 28.142 8.444 1.00 41.48 533 GLY A O 1
ATOM 650 N N . THR A 1 91 ? 30.556 29.307 7.323 1.00 38.56 534 THR A N 1
ATOM 651 C CA . THR A 1 91 ? 31.460 28.184 7.137 1.00 38.49 534 THR A CA 1
ATOM 652 C C . THR A 1 91 ? 32.007 27.697 8.473 1.00 42.67 534 THR A C 1
ATOM 653 O O . THR A 1 91 ? 32.490 28.497 9.265 1.00 41.92 534 THR A O 1
ATOM 657 N N . ARG A 1 92 ? 31.885 26.379 8.716 1.00 40.13 535 ARG A N 1
ATOM 658 C CA . ARG A 1 92 ? 32.342 25.677 9.910 1.00 38.92 535 ARG A CA 1
ATOM 659 C C . ARG A 1 92 ? 33.828 25.364 9.747 1.00 40.61 535 ARG A C 1
ATOM 660 O O . ARG A 1 92 ? 34.227 24.626 8.857 1.00 38.66 535 ARG A O 1
ATOM 668 N N . VAL A 1 93 ? 34.634 25.887 10.663 1.00 38.09 536 VAL A N 1
ATOM 669 C CA . VAL A 1 93 ? 36.088 25.760 10.650 1.00 36.48 536 VAL A CA 1
ATOM 670 C C . VAL A 1 93 ? 36.650 25.500 12.021 1.00 43.43 536 VAL A C 1
ATOM 671 O O . VAL A 1 93 ? 35.971 25.632 13.044 1.00 42.44 536 VAL A O 1
ATOM 675 N N . ILE A 1 94 ? 37.952 25.216 12.022 1.00 42.13 537 ILE A N 1
ATOM 676 C CA . ILE A 1 94 ? 38.816 25.263 13.173 1.00 41.97 537 ILE A CA 1
ATOM 677 C C . ILE A 1 94 ? 39.778 26.411 12.854 1.00 47.39 537 ILE A C 1
ATOM 678 O O . ILE A 1 94 ? 40.231 26.557 11.706 1.00 47.07 537 ILE A O 1
ATOM 683 N N . ALA A 1 95 ? 39.970 27.300 13.810 1.00 44.17 538 ALA A N 1
ATOM 684 C CA . ALA A 1 95 ? 40.858 28.425 13.576 1.00 44.74 538 ALA A CA 1
ATOM 685 C C . ALA A 1 95 ? 41.925 28.424 14.659 1.00 51.75 538 ALA A C 1
ATOM 686 O O . ALA A 1 95 ? 41.624 28.182 15.835 1.00 51.36 538 ALA A O 1
ATOM 688 N N . TYR A 1 96 ? 43.173 28.639 14.255 1.00 51.31 539 TYR A N 1
ATOM 689 C CA . TYR A 1 96 ? 44.296 28.649 15.176 1.00 53.83 539 TYR A CA 1
ATOM 690 C C . TYR A 1 96 ? 44.303 29.875 16.107 1.00 62.36 539 TYR A C 1
ATOM 691 O O . TYR A 1 96 ? 44.441 31.010 15.650 1.00 60.21 539 TYR A O 1
ATOM 700 N N . PHE A 1 97 ? 44.126 29.626 17.415 1.00 64.30 540 PHE A N 1
ATOM 701 C CA . PHE A 1 97 ? 44.178 30.654 18.456 1.00 66.78 540 PHE A CA 1
ATOM 702 C C . PHE A 1 97 ? 45.578 30.607 19.093 1.00 74.93 540 PHE A C 1
ATOM 703 O O . PHE A 1 97 ? 45.974 29.551 19.595 1.00 75.22 540 PHE A O 1
ATOM 711 N N . ASP A 1 98 ? 46.333 31.722 19.032 1.00 74.51 541 ASP A N 1
ATOM 712 C CA . ASP A 1 98 ? 47.676 31.821 19.632 1.00 76.30 541 ASP A CA 1
ATOM 713 C C . ASP A 1 98 ? 47.572 32.531 20.991 1.00 83.38 541 ASP A C 1
ATOM 714 O O . ASP A 1 98 ? 48.093 32.026 21.989 1.00 82.69 541 ASP A O 1
ATOM 716 N N . GLY A 1 99 ? 46.875 33.675 20.999 1.00 82.18 542 GLY A N 1
ATOM 717 C CA . GLY A 1 99 ? 46.608 34.486 22.180 1.00 83.09 542 GLY A CA 1
ATOM 718 C C . GLY A 1 99 ? 47.816 35.126 22.829 1.00 89.16 542 GLY A C 1
ATOM 719 O O . GLY A 1 99 ? 48.010 34.976 24.040 1.00 89.98 542 GLY A O 1
ATOM 720 N N . THR A 1 100 ? 48.616 35.872 22.029 1.00 85.85 543 THR A N 1
ATOM 721 C CA . THR A 1 100 ? 49.827 36.606 22.440 1.00 107.37 543 THR A CA 1
ATOM 722 C C . THR A 1 100 ? 50.866 35.679 23.101 1.00 126.47 543 THR A C 1
ATOM 723 O O . THR A 1 100 ? 51.382 34.761 22.461 1.00 83.24 543 THR A O 1
ATOM 727 N N . GLN A 1 112 ? 47.845 28.530 26.218 1.00 80.95 555 GLN A N 1
ATOM 728 C CA . GLN A 1 112 ? 47.892 27.458 25.229 1.00 80.61 555 GLN A CA 1
ATOM 729 C C . GLN A 1 112 ? 47.468 27.911 23.813 1.00 83.22 555 GLN A C 1
ATOM 730 O O . GLN A 1 112 ? 46.401 28.510 23.635 1.00 83.41 555 GLN A O 1
ATOM 736 N N . SER A 1 113 ? 48.321 27.604 22.813 1.00 77.28 556 SER A N 1
ATOM 737 C CA . SER A 1 113 ? 48.105 27.921 21.401 1.00 75.56 556 SER A CA 1
ATOM 738 C C . SER A 1 113 ? 47.669 26.651 20.650 1.00 74.77 556 SER A C 1
ATOM 739 O O . SER A 1 113 ? 48.406 25.652 20.648 1.00 74.15 556 SER A O 1
ATOM 741 N N . ALA A 1 114 ? 46.440 26.673 20.061 1.00 66.79 557 ALA A N 1
ATOM 742 C CA . ALA A 1 114 ? 45.843 25.513 19.379 1.00 64.12 557 ALA A CA 1
ATOM 743 C C . ALA A 1 114 ? 44.643 25.856 18.482 1.00 60.32 557 ALA A C 1
ATOM 744 O O . ALA A 1 114 ? 44.124 26.972 18.516 1.00 59.07 557 ALA A O 1
ATOM 746 N N . PHE A 1 115 ? 44.179 24.856 17.723 1.00 52.18 558 PHE A N 1
ATOM 747 C CA . PHE A 1 115 ? 43.025 24.931 16.830 1.00 49.80 558 PHE A CA 1
ATOM 748 C C . PHE A 1 115 ? 41.741 24.680 17.599 1.00 51.40 558 PHE A C 1
ATOM 749 O O . PHE A 1 115 ? 41.633 23.660 18.249 1.00 51.37 558 PHE A O 1
ATOM 757 N N . TYR A 1 116 ? 40.779 25.597 17.528 1.00 47.92 559 TYR A N 1
ATOM 758 C CA . TYR A 1 116 ? 39.484 25.476 18.208 1.00 48.41 559 TYR A CA 1
ATOM 759 C C . TYR A 1 116 ? 38.335 25.627 17.187 1.00 47.95 559 TYR A C 1
ATOM 760 O O . TYR A 1 116 ? 38.497 26.356 16.221 1.00 45.03 559 TYR A O 1
ATOM 769 N N . PRO A 1 117 ? 37.167 24.967 17.385 1.00 45.04 560 PRO A N 1
ATOM 770 C CA . PRO A 1 117 ? 36.076 25.100 16.410 1.00 43.57 560 PRO A CA 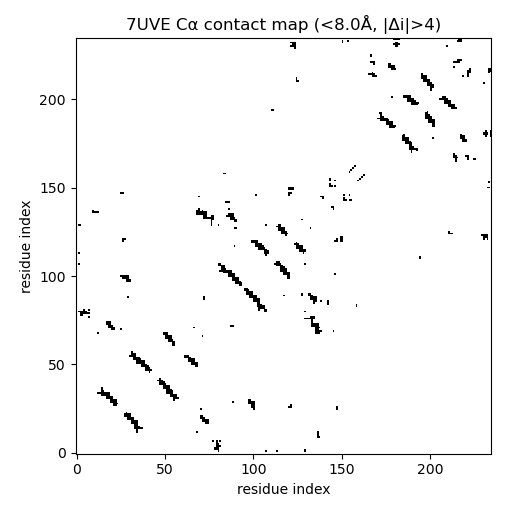1
ATOM 771 C C . PRO A 1 117 ? 35.366 26.449 16.449 1.00 46.33 560 PRO A C 1
ATOM 772 O O . PRO A 1 117 ? 35.202 27.070 17.502 1.00 45.79 560 PRO A O 1
ATOM 776 N N . GLY A 1 118 ? 34.922 26.868 15.283 1.00 42.55 561 GLY A N 1
ATOM 777 C CA . GLY A 1 118 ? 34.209 28.118 15.130 1.00 41.92 561 GLY A CA 1
ATOM 778 C C . GLY A 1 118 ? 33.480 28.232 13.814 1.00 46.49 561 GLY A C 1
ATOM 779 O O . GLY A 1 118 ? 33.397 27.284 13.021 1.00 45.47 561 GLY A O 1
ATOM 780 N N . ILE A 1 119 ? 32.982 29.425 13.583 1.00 42.81 562 ILE A N 1
ATOM 781 C CA . ILE A 1 119 ? 32.215 29.807 12.417 1.00 42.93 562 ILE A CA 1
ATOM 782 C C . ILE A 1 119 ? 32.892 31.054 11.832 1.00 42.80 562 ILE A C 1
ATOM 783 O O . ILE A 1 119 ? 33.254 31.954 12.595 1.00 39.55 562 ILE A O 1
ATOM 788 N N . ILE A 1 120 ? 33.033 31.114 10.482 1.00 39.32 563 ILE A N 1
ATOM 789 C CA . ILE A 1 120 ? 33.509 32.308 9.776 1.00 38.41 563 ILE A CA 1
ATOM 790 C C . ILE A 1 120 ? 32.349 33.334 9.926 1.00 42.85 563 ILE A C 1
ATOM 791 O O . ILE A 1 120 ? 31.242 33.088 9.442 1.00 41.58 563 ILE A O 1
ATOM 796 N N . ALA A 1 121 ? 32.603 34.443 10.633 1.00 41.18 564 ALA A N 1
ATOM 797 C CA . ALA A 1 121 ? 31.634 35.507 10.865 1.00 41.29 564 ALA A CA 1
ATOM 798 C C . ALA A 1 121 ? 31.750 36.607 9.811 1.00 44.85 564 ALA A C 1
ATOM 799 O O . ALA A 1 121 ? 30.756 37.236 9.466 1.00 46.40 564 ALA A O 1
ATOM 801 N N . GLU A 1 122 ? 32.953 36.828 9.280 1.00 39.70 565 GLU A N 1
ATOM 802 C CA . GLU A 1 122 ? 33.187 37.800 8.212 1.00 38.25 565 GLU A CA 1
ATOM 803 C C . GLU A 1 122 ? 34.124 37.192 7.179 1.00 43.08 565 GLU A C 1
ATOM 804 O O . GLU A 1 122 ? 35.075 36.499 7.572 1.00 41.91 565 GLU A O 1
ATOM 810 N N . PRO A 1 123 ? 33.918 37.496 5.864 1.00 40.16 566 PRO A N 1
ATOM 811 C CA . PRO A 1 123 ? 34.842 36.970 4.834 1.00 40.27 566 PRO A CA 1
ATOM 812 C C . PRO A 1 123 ? 36.126 37.815 4.801 1.00 45.87 566 PRO A C 1
ATOM 813 O O . PRO A 1 123 ? 36.203 38.803 5.522 1.00 44.54 566 PRO A O 1
ATOM 817 N N . LEU A 1 124 ? 37.110 37.456 3.956 1.00 43.80 567 LEU A N 1
ATOM 818 C CA . LEU A 1 124 ? 38.345 38.244 3.810 1.00 43.98 567 LEU A CA 1
ATOM 819 C C . LEU A 1 124 ? 38.048 39.511 3.013 1.00 48.36 567 LEU A C 1
ATOM 820 O O . LEU A 1 124 ? 37.496 39.418 1.924 1.00 48.19 567 LEU A O 1
ATOM 825 N N . LYS A 1 125 ? 38.405 40.683 3.531 1.00 46.98 568 LYS A N 1
ATOM 826 C CA . LYS A 1 125 ? 38.156 41.929 2.792 1.00 48.56 568 LYS A CA 1
ATOM 827 C C . LYS A 1 125 ? 39.035 43.071 3.250 1.00 56.25 568 LYS A C 1
ATOM 828 O O . LYS A 1 125 ? 39.591 43.018 4.340 1.00 56.18 568 LYS A O 1
ATOM 833 N N . GLN A 1 126 ? 39.145 44.116 2.408 1.00 55.18 569 GLN A N 1
ATOM 834 C CA . GLN A 1 126 ? 39.903 45.342 2.674 1.00 54.58 569 GLN A CA 1
ATOM 835 C C . GLN A 1 126 ? 39.507 45.919 4.017 1.00 56.23 569 GLN A C 1
ATOM 836 O O . GLN A 1 126 ? 40.387 46.134 4.840 1.00 56.94 569 GLN A O 1
ATOM 842 N N . ALA A 1 127 ? 38.189 46.100 4.264 1.00 51.95 570 ALA A N 1
ATOM 843 C CA . ALA A 1 127 ? 37.615 46.643 5.508 1.00 52.16 570 ALA A CA 1
ATOM 844 C C . ALA A 1 127 ? 38.109 45.949 6.783 1.00 59.97 570 ALA A C 1
ATOM 845 O O . ALA A 1 127 ? 38.029 46.542 7.863 1.00 62.58 570 ALA A O 1
ATOM 847 N N . ASN A 1 128 ? 38.574 44.687 6.673 1.00 54.48 571 ASN A N 1
ATOM 848 C CA . ASN A 1 128 ? 39.058 43.931 7.826 1.00 53.07 571 ASN A CA 1
ATOM 849 C C . ASN A 1 128 ? 40.512 43.464 7.655 1.00 53.96 571 ASN A C 1
ATOM 850 O O . ASN A 1 128 ? 40.945 42.614 8.420 1.00 52.21 571 ASN A O 1
ATOM 855 N N . ARG A 1 129 ? 41.267 44.051 6.684 1.00 49.36 572 ARG A N 1
ATOM 856 C CA . ARG A 1 129 ? 42.668 43.719 6.358 1.00 49.38 572 ARG A CA 1
ATOM 857 C C . ARG A 1 129 ? 42.861 42.247 5.941 1.00 54.40 572 ARG A C 1
ATOM 858 O O . ARG A 1 129 ? 43.895 41.627 6.228 1.00 54.30 572 ARG A O 1
ATOM 866 N N . TYR A 1 130 ? 41.841 41.698 5.258 1.00 51.11 573 TYR A N 1
ATOM 867 C CA . TYR A 1 130 ? 41.770 40.348 4.715 1.00 50.21 573 TYR A CA 1
ATOM 868 C C . TYR A 1 130 ? 42.036 39.332 5.781 1.00 51.61 573 TYR A C 1
ATOM 869 O O . TYR A 1 130 ? 42.976 38.542 5.700 1.00 52.05 573 TYR A O 1
ATOM 878 N N . ARG A 1 131 ? 41.220 39.396 6.824 1.00 45.25 574 ARG A N 1
ATOM 879 C CA . ARG A 1 131 ? 41.281 38.483 7.947 1.00 43.23 574 ARG A CA 1
ATOM 880 C C . AR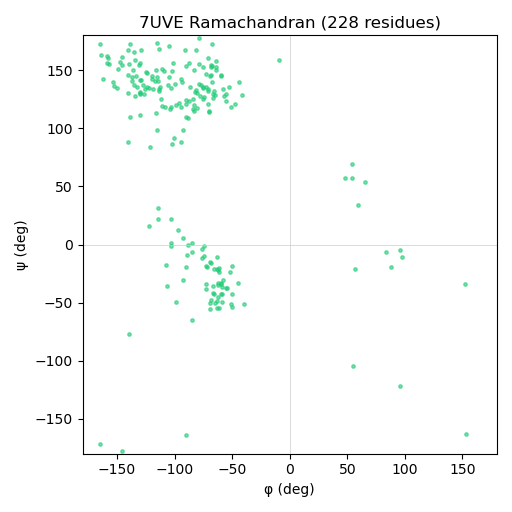G A 1 131 ? 39.888 37.973 8.170 1.00 45.42 574 ARG A C 1
ATOM 881 O O . ARG A 1 131 ? 38.933 38.743 8.060 1.00 46.15 574 ARG A O 1
ATOM 889 N N . TYR A 1 132 ? 39.754 36.697 8.516 1.00 40.32 575 TYR A N 1
ATOM 890 C CA . TYR A 1 132 ? 38.448 36.172 8.875 1.00 39.73 575 TYR A CA 1
ATOM 891 C C . TYR A 1 132 ? 38.130 36.588 10.294 1.00 42.86 575 TYR A C 1
ATOM 892 O O . TYR A 1 132 ? 39.003 36.521 11.165 1.00 41.43 575 TYR A O 1
ATOM 901 N N . LEU A 1 133 ? 36.871 37.003 10.527 1.00 39.02 576 LEU A N 1
ATOM 902 C CA . LEU A 1 133 ? 36.365 37.209 11.855 1.00 37.91 576 LEU A CA 1
ATOM 903 C C . LEU A 1 133 ? 35.827 35.838 12.258 1.00 42.44 576 LEU A C 1
ATOM 904 O O . LEU A 1 133 ? 35.017 35.246 11.538 1.00 41.25 576 LEU A O 1
ATOM 909 N N . ILE A 1 134 ? 36.325 35.318 13.380 1.00 40.53 577 ILE A N 1
ATOM 910 C CA . ILE A 1 134 ? 35.941 34.017 13.933 1.00 39.99 577 ILE A CA 1
ATOM 911 C C . ILE A 1 134 ? 35.060 34.207 15.135 1.00 44.05 577 ILE A C 1
ATOM 912 O O . ILE A 1 134 ? 35.341 35.051 15.972 1.00 42.02 577 ILE A O 1
ATOM 917 N N . PHE A 1 135 ? 33.998 33.398 15.225 1.00 42.29 578 PHE A N 1
ATOM 918 C CA . PHE A 1 135 ? 33.151 33.301 16.407 1.00 41.08 578 PHE A CA 1
ATOM 919 C C . PHE A 1 135 ? 33.389 31.872 16.852 1.00 46.24 578 PHE A C 1
ATOM 920 O O . PHE A 1 135 ? 32.843 30.947 16.249 1.00 45.23 578 PHE A O 1
ATOM 928 N N . TYR A 1 136 ? 34.283 31.684 17.851 1.00 43.75 579 TYR A N 1
ATOM 929 C CA . TYR A 1 136 ? 34.600 30.368 18.393 1.00 42.96 579 TYR A CA 1
ATOM 930 C C . TYR A 1 136 ? 33.398 29.818 19.143 1.00 47.00 579 TYR A C 1
ATOM 931 O O . TYR A 1 136 ? 32.540 30.611 19.567 1.00 44.98 579 TYR A O 1
ATOM 940 N N . ASP A 1 137 ? 33.294 28.456 19.210 1.00 44.08 580 ASP A N 1
ATOM 941 C CA . ASP A 1 137 ? 32.218 27.725 19.886 1.00 45.86 580 ASP A CA 1
ATOM 942 C C . ASP A 1 137 ? 32.115 28.038 21.377 1.00 52.00 580 ASP A C 1
ATOM 943 O O . ASP A 1 137 ? 31.007 28.010 21.918 1.00 51.01 580 ASP A O 1
ATOM 948 N N . ASP A 1 138 ? 33.275 28.307 22.029 1.00 50.48 581 ASP A N 1
ATOM 949 C CA . ASP A 1 138 ? 33.398 28.668 23.451 1.00 51.18 581 ASP A CA 1
ATOM 950 C C . ASP A 1 138 ? 32.979 30.151 23.745 1.00 54.15 581 ASP A C 1
ATOM 951 O O . ASP A 1 138 ? 32.963 30.558 24.904 1.00 54.86 581 ASP A O 1
ATOM 956 N N . GLY A 1 139 ? 32.644 30.917 22.703 1.00 48.66 582 GLY A N 1
ATOM 957 C CA . GLY A 1 139 ? 32.234 32.320 22.807 1.00 46.62 582 GLY A CA 1
ATOM 958 C C . GLY A 1 139 ? 33.332 33.338 22.578 1.00 48.47 582 GLY A C 1
ATOM 959 O O . GLY A 1 139 ? 33.074 34.552 22.576 1.00 45.80 582 GLY A O 1
ATOM 960 N N . TYR A 1 140 ? 34.570 32.872 22.401 1.00 47.14 583 TYR A N 1
ATOM 961 C CA . TYR A 1 140 ? 35.700 33.772 22.126 1.00 48.17 583 TYR A CA 1
ATOM 962 C C . TYR A 1 140 ? 35.627 34.280 20.640 1.00 49.27 583 TYR A C 1
ATOM 963 O O . TYR A 1 140 ? 35.012 33.645 19.784 1.00 47.40 583 TYR A O 1
ATOM 972 N N . THR A 1 141 ? 36.176 35.455 20.363 1.00 45.53 584 THR A N 1
ATOM 973 C CA . THR A 1 141 ? 36.185 36.013 19.011 1.00 44.74 584 THR A CA 1
ATOM 974 C C . THR A 1 141 ? 37.531 36.625 18.683 1.00 48.45 584 THR A C 1
ATOM 975 O O . THR A 1 141 ? 38.132 37.296 19.516 1.00 49.82 584 THR A O 1
ATOM 979 N N . GLN A 1 142 ? 37.982 36.432 17.452 1.00 43.48 585 GLN A N 1
ATOM 980 C CA . GLN A 1 142 ? 39.281 36.921 17.019 1.00 42.65 585 GLN A CA 1
ATOM 9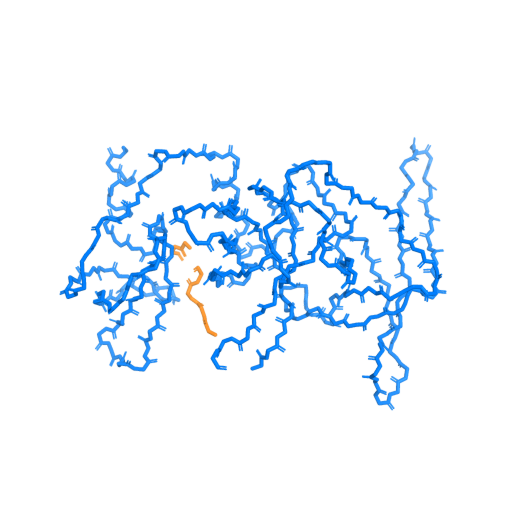81 C C . GLN A 1 142 ? 39.320 37.034 15.489 1.00 49.11 585 GLN A C 1
ATOM 982 O O . GLN A 1 142 ? 38.565 36.354 14.792 1.00 49.71 585 GLN A O 1
ATOM 988 N N . TYR A 1 143 ? 40.219 37.897 14.987 1.00 44.62 586 TYR A N 1
ATOM 989 C CA . TYR A 1 143 ? 40.572 38.038 13.585 1.00 43.27 586 TYR A CA 1
ATOM 990 C C . TYR A 1 143 ? 41.746 37.089 13.308 1.00 47.20 586 TYR A C 1
ATOM 991 O O . TYR A 1 143 ? 42.739 37.122 14.030 1.00 46.95 586 TYR A O 1
ATOM 1000 N N . VAL A 1 144 ? 41.600 36.188 12.332 1.00 44.80 587 VAL A N 1
ATOM 1001 C CA . VAL A 1 144 ? 42.675 35.244 11.998 1.00 44.45 587 VAL A CA 1
ATOM 1002 C C . VAL A 1 144 ? 42.963 35.274 10.466 1.00 48.18 587 VAL A C 1
ATOM 1003 O O . VAL A 1 144 ? 42.018 35.373 9.678 1.00 46.63 587 VAL A O 1
ATOM 1007 N N . PRO A 1 145 ? 44.247 35.171 10.023 1.00 46.26 588 PRO A N 1
ATOM 1008 C CA . PRO A 1 145 ? 44.518 35.112 8.570 1.00 45.46 588 PRO A CA 1
ATOM 1009 C C . PRO A 1 145 ? 44.076 33.765 7.978 1.00 47.47 588 PRO A C 1
ATOM 1010 O O . PRO A 1 145 ? 43.900 32.811 8.733 1.00 46.53 588 PRO A O 1
ATOM 1014 N N . HIS A 1 146 ? 43.868 33.694 6.634 1.00 44.04 589 HIS A N 1
ATOM 1015 C CA . HIS A 1 146 ? 43.431 32.488 5.901 1.00 42.56 589 HIS A CA 1
ATOM 1016 C C . HIS A 1 146 ? 44.271 31.236 6.221 1.00 45.91 589 HIS A C 1
ATOM 1017 O O . HIS A 1 146 ? 43.718 30.152 6.384 1.00 45.51 589 HIS A O 1
ATOM 1024 N N . ARG A 1 147 ? 45.600 31.395 6.308 1.00 44.19 590 ARG A N 1
ATOM 1025 C CA . ARG A 1 147 ? 46.546 30.315 6.612 1.00 45.08 590 ARG A CA 1
ATOM 1026 C C . ARG A 1 147 ? 46.306 29.678 7.988 1.00 48.37 590 ARG A C 1
ATOM 1027 O O . ARG A 1 147 ? 46.772 28.569 8.198 1.00 49.40 590 ARG A O 1
ATOM 1035 N N . ASP A 1 148 ? 45.599 30.369 8.920 1.00 44.27 591 ASP A N 1
ATOM 1036 C CA . ASP A 1 148 ? 45.327 29.831 10.265 1.00 43.52 591 ASP A CA 1
ATOM 1037 C C . ASP A 1 148 ? 43.939 29.167 10.396 1.00 45.43 591 ASP A C 1
ATOM 1038 O O . ASP A 1 148 ? 43.532 28.877 11.520 1.00 43.66 591 ASP A O 1
ATOM 1043 N N . VAL A 1 149 ? 43.227 28.903 9.266 1.00 40.93 592 VAL A N 1
ATOM 1044 C CA . VAL A 1 149 ? 41.934 28.196 9.310 1.00 40.46 592 VAL A CA 1
ATOM 1045 C C . VAL A 1 149 ? 42.008 26.840 8.568 1.00 45.21 592 VAL A C 1
ATOM 1046 O O . VAL A 1 149 ? 42.773 26.701 7.611 1.00 44.79 592 VAL A O 1
ATOM 1050 N N . ARG A 1 150 ? 41.193 25.860 9.020 1.00 41.42 593 ARG A N 1
ATOM 1051 C CA . ARG A 1 150 ? 41.017 24.548 8.389 1.00 40.46 593 ARG A CA 1
ATOM 1052 C C . ARG A 1 150 ? 39.518 24.271 8.298 1.00 44.42 593 ARG A C 1
ATOM 1053 O O . ARG A 1 150 ? 38.778 24.488 9.255 1.00 43.26 593 ARG A O 1
ATOM 1061 N N . LEU A 1 151 ? 39.072 23.783 7.153 1.00 41.64 594 LEU A N 1
ATOM 1062 C CA . LEU A 1 151 ? 37.674 23.448 6.955 1.00 40.15 594 LEU A CA 1
ATOM 1063 C C . LEU A 1 151 ? 37.308 22.121 7.669 1.00 43.42 594 LEU A C 1
ATOM 1064 O O . LEU A 1 151 ? 38.060 21.141 7.604 1.00 42.08 594 LEU A O 1
ATOM 1069 N N . VAL A 1 152 ? 36.160 22.111 8.369 1.00 39.71 595 VAL A N 1
ATOM 1070 C CA . VAL A 1 152 ? 35.648 20.910 9.033 1.00 39.58 595 VAL A CA 1
ATOM 1071 C C . VAL A 1 152 ? 35.133 19.970 7.920 1.00 42.33 595 VAL A C 1
ATOM 1072 O O . VAL A 1 152 ? 34.570 20.451 6.947 1.00 40.00 595 VAL A O 1
ATOM 1076 N N . CYS A 1 153 ? 35.449 18.660 8.010 1.00 41.57 596 CYS A N 1
ATOM 1077 C CA . CYS A 1 153 ? 35.212 17.656 6.954 1.00 42.02 596 CYS A CA 1
ATOM 1078 C C . CYS A 1 153 ? 33.734 17.441 6.564 1.00 48.22 596 CYS A C 1
ATOM 1079 O O . CYS A 1 153 ? 33.479 17.064 5.430 1.00 49.80 596 CYS A O 1
ATOM 1082 N N . GLN A 1 154 ? 32.786 17.747 7.447 1.00 45.34 597 GLN A N 1
ATOM 1083 C CA . GLN A 1 154 ? 31.341 17.690 7.199 1.00 44.72 597 GLN A CA 1
ATOM 1084 C C . GLN A 1 154 ? 30.652 18.755 8.048 1.00 50.83 597 GLN A C 1
ATOM 1085 O O . GLN A 1 154 ? 31.115 19.074 9.143 1.00 49.05 597 GLN A O 1
ATOM 1091 N N . ALA A 1 155 ? 29.516 19.260 7.558 1.00 50.16 598 ALA A N 1
ATOM 1092 C CA . ALA A 1 155 ? 28.692 20.218 8.272 1.00 50.96 598 ALA A CA 1
ATOM 1093 C C . ALA A 1 155 ? 27.220 20.000 7.971 1.00 56.22 598 ALA A C 1
ATOM 1094 O O . ALA A 1 155 ? 26.879 19.452 6.925 1.00 54.69 598 ALA A O 1
ATOM 1096 N N . SER A 1 156 ? 26.349 20.414 8.914 1.00 55.58 599 SER A N 1
ATOM 1097 C CA . SER A 1 156 ? 24.892 20.358 8.789 1.00 55.23 599 SER A CA 1
ATOM 1098 C C . SER A 1 156 ? 24.481 21.536 7.917 1.00 57.25 599 SER A C 1
ATOM 1099 O O . SER A 1 156 ? 25.214 22.527 7.856 1.00 53.71 599 SER A O 1
ATOM 1102 N N . GLU A 1 157 ? 23.311 21.427 7.242 1.00 56.36 600 GLU A N 1
ATOM 1103 C CA . GLU A 1 157 ? 22.754 22.493 6.398 1.00 56.78 600 GLU A CA 1
ATOM 1104 C C . GLU A 1 157 ? 22.478 23.695 7.270 1.00 58.35 600 GLU A C 1
ATOM 1105 O O . GLU A 1 157 ? 22.605 24.832 6.810 1.00 57.97 600 GLU A O 1
ATOM 1111 N N . LYS A 1 158 ? 22.111 23.421 8.540 1.00 53.44 601 LYS A N 1
ATOM 1112 C CA . LYS A 1 158 ? 21.855 24.383 9.621 1.00 52.58 601 LYS A CA 1
ATOM 1113 C C . LYS A 1 158 ? 23.114 24.330 10.495 1.00 53.10 601 LYS A C 1
ATOM 1114 O O . LYS A 1 158 ? 23.168 23.540 11.425 1.00 52.34 601 LYS A O 1
ATOM 1120 N N . VAL A 1 159 ? 24.141 25.124 10.152 1.00 48.88 602 VAL A N 1
ATOM 1121 C CA . VAL A 1 159 ? 25.481 25.078 10.764 1.00 49.44 602 VAL A CA 1
ATOM 1122 C C . VAL A 1 159 ? 25.508 25.310 12.310 1.00 57.24 602 VAL A C 1
ATOM 1123 O O . VAL A 1 159 ? 26.381 24.743 12.974 1.00 57.69 602 VAL A O 1
ATOM 1127 N N . TRP A 1 160 ? 24.580 26.101 12.874 1.00 55.38 603 TRP A N 1
ATOM 1128 C CA . TRP A 1 160 ? 24.511 26.313 14.329 1.00 55.25 603 TRP A CA 1
ATOM 1129 C C . TRP A 1 160 ? 24.225 24.992 15.089 1.00 60.70 603 TRP A C 1
ATOM 1130 O O . TRP A 1 160 ? 24.588 24.884 16.265 1.00 60.15 603 TRP A O 1
ATOM 1141 N N . GLU A 1 161 ? 23.632 23.972 14.400 1.00 57.82 604 GLU A N 1
ATOM 1142 C CA . GLU A 1 161 ? 23.333 22.644 14.983 1.00 58.11 604 GLU A CA 1
ATOM 1143 C C . GLU A 1 161 ? 24.601 21.872 15.342 1.00 62.43 604 GLU A C 1
ATOM 1144 O O . GLU A 1 161 ? 24.540 20.945 16.147 1.00 61.36 604 GLU A O 1
ATOM 1150 N N . ASP A 1 162 ? 25.742 22.248 14.718 1.00 60.15 605 ASP A N 1
ATOM 1151 C CA . ASP A 1 162 ? 27.069 21.653 14.935 1.00 59.82 605 ASP A CA 1
ATOM 1152 C C . ASP A 1 162 ? 27.829 22.374 16.063 1.00 61.74 605 ASP A C 1
ATOM 1153 O O . ASP A 1 162 ? 28.794 21.824 16.597 1.00 60.63 605 ASP A O 1
ATOM 1158 N N . VAL A 1 163 ? 27.403 23.615 16.392 1.00 56.85 606 VAL A N 1
ATOM 1159 C CA . VAL A 1 163 ? 28.018 24.471 17.415 1.00 56.54 606 VAL A CA 1
ATOM 1160 C C . VAL A 1 163 ? 27.634 24.033 18.849 1.00 63.16 606 VAL A C 1
ATOM 1161 O O . VAL A 1 163 ? 26.470 23.704 19.096 1.00 61.74 606 VAL A O 1
ATOM 1165 N N . HIS A 1 164 ? 28.624 24.030 19.782 1.00 63.17 607 HIS A N 1
ATOM 1166 C CA . HIS A 1 164 ? 28.433 23.701 21.202 1.00 65.04 607 HIS A CA 1
ATOM 1167 C C . HIS A 1 164 ? 27.153 24.450 21.598 1.00 7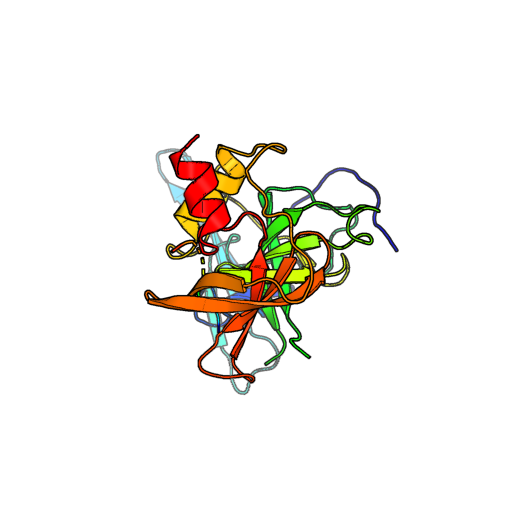2.93 607 HIS A C 1
ATOM 1168 O O . HIS A 1 164 ? 26.929 25.571 21.111 1.00 72.90 607 HIS A O 1
ATOM 1170 N N . ALA A 1 165 ? 26.299 23.795 22.422 1.00 70.87 608 ALA A N 1
ATOM 1171 C CA . ALA A 1 165 ? 25.022 24.290 22.964 1.00 71.71 608 ALA A CA 1
ATOM 1172 C C . ALA A 1 165 ? 25.068 25.683 23.637 1.00 77.76 608 ALA A C 1
ATOM 1173 O O . ALA A 1 165 ? 24.018 26.318 23.792 1.00 78.75 608 ALA A O 1
ATOM 1175 N N . ALA A 1 166 ? 26.284 26.150 24.009 1.00 73.39 609 ALA A N 1
ATOM 1176 C CA . ALA A 1 166 ? 26.596 27.426 24.647 1.00 72.18 609 ALA A CA 1
ATOM 1177 C C . ALA A 1 166 ? 26.397 28.635 23.720 1.00 75.29 609 ALA A C 1
ATOM 1178 O O . ALA A 1 166 ? 25.784 29.633 24.121 1.00 74.80 609 ALA A O 1
ATOM 1180 N N . SER A 1 167 ? 26.971 28.570 22.507 1.00 70.67 610 SER A N 1
ATOM 1181 C CA . SER A 1 167 ? 26.914 29.663 21.539 1.00 69.45 610 SER A CA 1
ATOM 1182 C C . SER A 1 167 ? 25.898 29.418 20.409 1.00 69.41 610 SER A C 1
ATOM 1183 O O . SER A 1 167 ? 25.745 30.276 19.535 1.00 69.08 610 SER A O 1
ATOM 1185 N N . ARG A 1 168 ? 25.177 28.277 20.462 1.00 63.34 611 ARG A N 1
ATOM 1186 C CA . ARG A 1 168 ? 24.201 27.823 19.459 1.00 63.04 611 ARG A CA 1
ATOM 1187 C C . ARG A 1 168 ? 23.146 28.873 19.057 1.00 66.40 611 ARG A C 1
ATOM 1188 O O . ARG A 1 168 ? 22.976 29.131 17.860 1.00 65.99 611 ARG A O 1
ATOM 1196 N N . ASP A 1 169 ? 22.442 29.451 20.049 1.00 61.70 612 ASP A N 1
ATOM 1197 C CA . ASP A 1 169 ? 21.368 30.419 19.838 1.00 60.05 612 ASP A CA 1
ATOM 1198 C C . ASP A 1 169 ? 21.870 31.719 19.249 1.00 61.48 612 ASP A C 1
ATOM 1199 O O . ASP A 1 169 ? 21.172 32.299 18.404 1.00 61.76 612 ASP A O 1
ATOM 1204 N N . PHE A 1 170 ? 23.096 32.157 19.658 1.00 54.15 613 PHE A N 1
ATOM 1205 C CA . PHE A 1 170 ? 23.745 33.352 19.128 1.00 51.59 613 PHE A CA 1
ATOM 1206 C C . PHE A 1 170 ? 24.093 33.169 17.606 1.00 53.20 613 PHE A C 1
ATOM 1207 O O . PHE A 1 170 ? 23.802 34.043 16.808 1.00 51.50 613 PHE A O 1
ATOM 1215 N N . ILE A 1 171 ? 24.746 32.052 17.254 1.00 50.51 614 ILE A N 1
ATOM 1216 C CA . ILE A 1 171 ? 25.149 31.673 15.894 1.00 50.89 614 ILE A CA 1
ATOM 1217 C C . ILE A 1 171 ? 23.932 31.562 14.993 1.00 53.36 614 ILE A C 1
ATOM 1218 O O . ILE A 1 171 ? 23.959 32.108 13.902 1.00 52.79 614 ILE A O 1
ATOM 1223 N N . GLN A 1 172 ? 22.844 30.960 15.489 1.00 50.60 615 GLN A N 1
ATOM 1224 C CA . GLN A 1 172 ? 21.577 30.829 14.781 1.00 50.98 615 GLN A CA 1
ATOM 1225 C C . GLN A 1 172 ? 21.002 32.200 14.409 1.00 57.31 615 GLN A C 1
ATOM 1226 O O . GLN A 1 172 ? 20.667 32.402 13.249 1.00 58.32 615 GLN A O 1
ATOM 1232 N N . LYS A 1 173 ? 20.920 33.148 15.360 1.00 53.67 616 LYS A N 1
ATOM 1233 C CA . LYS A 1 173 ? 20.412 34.489 15.063 1.00 52.59 616 LYS A CA 1
ATOM 1234 C C . LYS A 1 173 ? 21.367 35.221 14.112 1.00 52.44 616 LYS A C 1
ATOM 1235 O O . LYS A 1 173 ? 20.911 35.873 13.167 1.00 51.78 616 LYS A O 1
ATOM 1238 N N . TYR A 1 174 ? 22.685 35.091 14.354 1.00 46.29 617 TYR A N 1
ATOM 1239 C CA . TYR A 1 174 ? 23.699 35.755 13.551 1.00 45.20 617 TYR A CA 1
ATOM 1240 C C . TYR A 1 174 ? 23.682 35.292 12.076 1.00 49.95 617 TYR A C 1
ATOM 1241 O O . TYR A 1 174 ? 23.802 36.124 11.186 1.00 49.70 617 TYR A O 1
ATOM 1250 N N . VAL A 1 175 ? 23.584 33.967 11.846 1.00 47.76 618 VAL A N 1
ATOM 1251 C CA . VAL A 1 175 ? 23.600 33.303 10.544 1.00 48.24 618 VAL A CA 1
ATOM 1252 C C . VAL A 1 175 ? 22.205 33.276 9.914 1.00 53.25 618 VAL A C 1
ATOM 1253 O O . VAL A 1 175 ? 22.021 33.920 8.890 1.00 52.05 618 VAL A O 1
ATOM 1257 N N . GLU A 1 176 ? 21.235 32.555 10.524 1.00 52.55 619 GLU A N 1
ATOM 1258 C CA . GLU A 1 176 ? 19.860 32.372 10.017 1.00 54.00 619 GLU A CA 1
ATOM 1259 C C . GLU A 1 176 ? 19.075 33.659 9.823 1.00 60.49 619 GLU A C 1
ATOM 1260 O O . GLU A 1 176 ? 18.293 33.746 8.873 1.00 61.14 619 GLU A O 1
ATOM 1266 N N . LYS A 1 177 ? 19.266 34.644 10.708 1.00 58.14 620 LYS A N 1
ATOM 1267 C CA . LYS A 1 177 ? 18.571 35.930 10.636 1.00 57.87 620 LYS A CA 1
ATOM 1268 C C . LYS A 1 177 ? 19.582 37.052 10.354 1.00 62.13 620 LYS A C 1
ATOM 1269 O O . LYS A 1 177 ? 19.391 38.203 10.766 1.00 62.17 620 LYS A O 1
ATOM 1273 N N . TYR A 1 178 ? 20.652 36.696 9.612 1.00 58.01 621 TYR A N 1
ATOM 1274 C CA . TYR A 1 178 ? 21.754 37.567 9.207 1.00 56.91 621 TYR A CA 1
ATOM 1275 C C . TYR A 1 178 ? 21.247 38.816 8.526 1.00 63.39 621 TYR A C 1
ATOM 1276 O O . TYR A 1 178 ? 20.370 38.748 7.669 1.00 64.33 621 TYR A O 1
ATOM 1285 N N . SER A 1 179 ? 21.814 39.951 8.901 1.00 61.69 622 SER A N 1
ATOM 1286 C CA . SER A 1 179 ? 21.524 41.248 8.306 1.00 62.04 622 SER A CA 1
ATOM 1287 C C . SER A 1 179 ? 22.778 42.070 8.414 1.00 67.23 622 SER A C 1
ATOM 1288 O O . SER A 1 179 ? 23.423 42.084 9.466 1.00 66.44 622 SER A O 1
ATOM 1291 N N . VAL A 1 180 ? 23.130 42.746 7.324 1.00 66.08 623 VAL A N 1
ATOM 1292 C CA . VAL A 1 180 ? 24.290 43.622 7.293 1.00 66.95 623 VAL A CA 1
ATOM 1293 C C . VAL A 1 180 ? 23.955 44.947 8.036 1.00 70.57 623 VAL A C 1
ATOM 1294 O O . VAL A 1 180 ? 24.855 45.722 8.365 1.00 70.69 623 VAL A O 1
ATOM 1298 N N . ASP A 1 181 ? 22.648 45.157 8.335 1.00 65.73 624 ASP A N 1
ATOM 1299 C CA . ASP A 1 181 ? 22.089 46.327 9.022 1.00 64.45 624 ASP A CA 1
ATOM 1300 C C . ASP A 1 181 ? 21.756 46.013 10.474 1.00 67.12 624 ASP A C 1
ATOM 1301 O O . ASP A 1 181 ? 20.945 46.715 11.087 1.00 67.02 624 ASP A O 1
ATOM 1306 N N . ARG A 1 182 ? 22.387 44.967 11.035 1.00 62.61 625 ARG A N 1
ATOM 1307 C CA . ARG A 1 182 ? 22.202 44.597 12.436 1.00 62.15 625 ARG A CA 1
ATOM 1308 C C . ARG A 1 182 ? 22.828 45.685 13.309 1.00 63.62 625 ARG A C 1
ATOM 1309 O O . ARG A 1 182 ? 23.821 46.286 12.886 1.00 62.93 625 ARG A O 1
ATOM 1311 N N . PRO A 1 183 ? 22.265 45.995 14.500 1.00 58.29 626 PRO A N 1
ATOM 1312 C CA . PRO A 1 183 ? 22.892 47.017 15.346 1.00 57.15 626 PRO A CA 1
ATOM 1313 C C . PRO A 1 183 ? 24.350 46.673 15.675 1.00 59.48 626 PRO A C 1
ATOM 1314 O O . PRO A 1 183 ? 24.652 45.543 16.065 1.00 58.91 626 PRO A O 1
ATOM 1318 N N . MET A 1 184 ? 25.251 47.632 15.423 1.00 54.90 627 MET A N 1
ATOM 1319 C CA . MET A 1 184 ? 26.686 47.587 15.728 1.00 53.75 627 MET A CA 1
ATOM 1320 C C . MET A 1 184 ? 26.944 48.841 16.549 1.00 56.87 627 MET A C 1
ATOM 1321 O O . MET A 1 184 ? 26.480 49.930 16.169 1.00 57.69 627 MET A O 1
ATOM 1326 N N . VAL A 1 185 ? 27.672 48.720 17.658 1.00 51.35 628 VAL A N 1
ATOM 1327 C CA . VAL A 1 185 ? 27.952 49.908 18.458 1.00 50.81 628 VAL A CA 1
ATOM 1328 C C . VAL A 1 185 ? 29.031 50.755 17.778 1.00 55.63 628 VAL A C 1
ATOM 1329 O O . VAL A 1 185 ? 30.022 50.219 17.274 1.00 54.86 628 VAL A O 1
ATOM 1333 N N . GLN A 1 186 ? 28.800 52.070 17.725 1.00 53.97 629 GLN A N 1
ATOM 1334 C CA . GLN A 1 186 ? 29.789 53.019 17.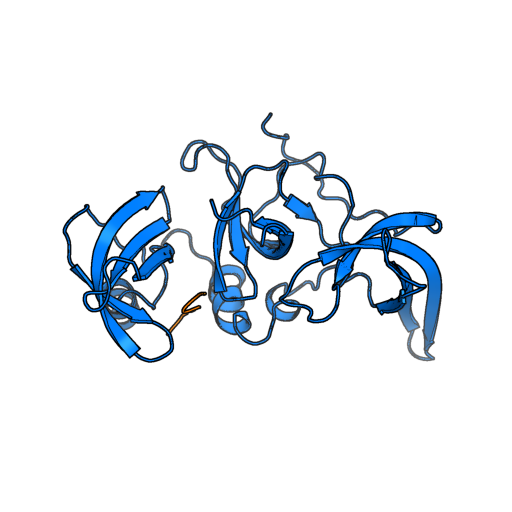212 1.00 54.04 629 GLN A CA 1
ATOM 1335 C C . GLN A 1 186 ? 30.505 53.542 18.463 1.00 57.67 629 GLN A C 1
ATOM 1336 O O . GLN A 1 186 ? 29.839 54.007 19.391 1.00 56.22 629 GLN A O 1
ATOM 1342 N N . CYS A 1 187 ? 31.840 53.368 18.537 1.00 56.17 630 CYS A N 1
ATOM 1343 C CA . CYS A 1 187 ? 32.594 53.803 19.710 1.00 57.53 630 CYS A CA 1
ATOM 1344 C C . CYS A 1 187 ? 33.939 54.432 19.403 1.00 59.65 630 CYS A C 1
ATOM 1345 O O . CYS A 1 187 ? 34.439 54.341 18.287 1.00 59.93 630 CYS A O 1
ATOM 1348 N N . THR A 1 188 ? 34.515 55.078 20.434 1.00 55.21 631 THR A N 1
ATOM 1349 C CA . THR A 1 188 ? 35.812 55.758 20.472 1.00 54.04 631 THR A CA 1
ATOM 1350 C C . THR A 1 188 ? 36.446 55.378 21.825 1.00 58.40 631 THR A C 1
ATOM 1351 O O . THR A 1 188 ? 35.712 55.237 22.814 1.00 57.73 631 THR A O 1
ATOM 1355 N N A ARG A 1 189 ? 37.791 55.232 21.864 0.50 54.65 632 ARG A N 1
ATOM 1356 N N B ARG A 1 189 ? 37.791 55.234 21.866 0.50 54.99 632 ARG A N 1
ATOM 1357 C CA A ARG A 1 189 ? 38.566 54.917 23.066 0.50 54.34 632 ARG A CA 1
ATOM 1358 C CA B ARG A 1 189 ? 38.566 54.914 23.067 0.50 54.85 632 ARG A CA 1
ATOM 1359 C C A ARG A 1 189 ? 38.280 55.947 24.171 0.50 60.08 632 ARG A C 1
ATOM 1360 C C B ARG A 1 189 ? 38.290 55.946 24.173 0.50 60.32 632 ARG A C 1
ATOM 1361 O O A ARG A 1 189 ? 38.354 57.155 23.921 0.50 59.44 632 ARG A O 1
ATOM 1362 O O B ARG A 1 189 ? 38.380 57.153 23.925 0.50 59.69 632 ARG A O 1
ATOM 1377 N N . GLY A 1 190 ? 37.918 55.457 25.359 1.00 57.45 633 GLY A N 1
ATOM 1378 C CA . GLY A 1 190 ? 37.611 56.307 26.510 1.00 57.54 633 GLY A CA 1
ATOM 1379 C C . GLY A 1 190 ? 36.142 56.386 26.871 1.00 62.68 633 GLY A C 1
ATOM 1380 O O . GLY A 1 190 ? 35.786 56.953 27.906 1.00 62.61 633 GLY A O 1
ATOM 1381 N N . GLN A 1 191 ? 35.280 55.803 26.033 1.00 60.85 634 GLN A N 1
ATOM 1382 C CA . GLN A 1 191 ? 33.843 55.760 26.287 1.00 60.31 634 GLN A CA 1
ATOM 1383 C C . GLN A 1 191 ? 33.599 54.587 27.200 1.00 64.99 634 GLN A C 1
ATOM 1384 O O . GLN A 1 191 ? 34.336 53.607 27.141 1.00 65.19 634 GLN A O 1
ATOM 1390 N N . SER A 1 192 ? 32.569 54.681 28.035 1.00 61.72 635 SER A N 1
ATOM 1391 C CA . SER A 1 192 ? 32.171 53.594 28.916 1.00 61.14 635 SER A CA 1
ATOM 1392 C C . SER A 1 192 ? 30.788 53.086 28.555 1.00 62.06 635 SER A C 1
ATOM 1393 O O . SER A 1 192 ? 29.931 53.850 28.103 1.00 60.45 635 SER A O 1
ATOM 1396 N N . MET A 1 193 ? 30.601 51.774 28.696 1.00 57.57 636 MET A N 1
ATOM 1397 C CA . MET A 1 193 ? 29.355 51.083 28.425 1.00 55.93 636 MET A CA 1
ATOM 1398 C C . MET A 1 193 ? 29.153 50.044 29.502 1.00 59.40 636 MET A C 1
ATOM 1399 O O . MET A 1 193 ? 30.137 49.515 30.036 1.00 59.43 636 MET A O 1
ATOM 1404 N N . THR A 1 194 ? 27.887 49.658 29.743 1.00 56.18 637 THR A N 1
ATOM 1405 C CA . THR A 1 194 ? 27.592 48.529 30.620 1.00 56.04 637 THR A CA 1
ATOM 1406 C C . THR A 1 194 ? 27.882 47.293 29.754 1.00 60.27 637 THR A C 1
ATOM 1407 O O . THR A 1 194 ? 27.500 47.253 28.571 1.00 59.31 637 THR A O 1
ATOM 1411 N N . THR A 1 195 ? 28.706 46.382 30.288 1.00 56.95 638 THR A N 1
ATOM 1412 C CA . THR A 1 195 ? 29.141 45.179 29.589 1.00 57.03 638 THR A CA 1
ATOM 1413 C C . THR A 1 195 ? 28.951 43.926 30.444 1.00 63.02 638 THR A C 1
ATOM 1414 O O . THR A 1 195 ? 29.398 43.881 31.593 1.00 62.07 638 THR A O 1
ATOM 1418 N N . GLU A 1 196 ? 28.320 42.904 29.858 1.00 62.30 639 GLU A N 1
ATOM 1419 C CA . GLU A 1 196 ? 28.082 41.625 30.508 1.00 63.78 639 GLU A CA 1
ATOM 1420 C C . GLU A 1 196 ? 29.328 40.718 30.474 1.00 70.41 639 GLU A C 1
ATOM 1421 O O . GLU A 1 196 ? 29.931 40.514 29.420 1.00 68.81 639 GLU A O 1
ATOM 1427 N N . SER A 1 197 ? 29.696 40.171 31.642 1.00 70.24 640 SER A N 1
ATOM 1428 C CA . SER A 1 197 ? 30.798 39.222 31.792 1.00 71.06 640 SER A CA 1
ATOM 1429 C C . SER A 1 197 ? 30.380 38.137 32.760 1.00 76.80 640 SER A C 1
ATOM 1430 O O . SER A 1 197 ? 30.205 38.402 33.960 1.00 77.53 640 SER A O 1
ATOM 1433 N N . ASN A 1 198 ? 30.177 36.917 32.216 1.00 73.85 641 ASN A N 1
ATOM 1434 C CA . ASN A 1 198 ? 29.788 35.691 32.930 1.00 73.34 641 ASN A CA 1
ATOM 1435 C C . ASN A 1 198 ? 28.605 35.913 33.895 1.00 75.77 641 ASN A C 1
ATOM 1436 O O . ASN A 1 198 ? 28.718 35.693 35.104 1.00 74.43 641 ASN A O 1
ATOM 1441 N N . GLY A 1 199 ? 27.494 36.394 33.332 1.00 71.96 642 GLY A N 1
ATOM 1442 C CA . GLY A 1 199 ? 26.261 36.644 34.068 1.00 71.03 642 GLY A CA 1
ATOM 1443 C C . GLY A 1 199 ? 26.122 38.004 34.719 1.00 74.67 642 GLY A C 1
ATOM 1444 O O . GLY A 1 199 ? 25.000 38.379 35.063 1.00 74.95 642 GLY A O 1
ATOM 1445 N N . THR A 1 200 ? 27.241 38.743 34.933 1.00 69.58 643 THR A N 1
ATOM 1446 C CA . THR A 1 200 ? 27.197 40.054 35.604 1.00 68.56 643 THR A CA 1
ATOM 1447 C C . THR A 1 200 ? 27.330 41.223 34.620 1.00 69.62 643 THR A C 1
ATOM 1448 O O . THR A 1 200 ? 28.194 41.189 33.744 1.00 68.38 643 THR A O 1
ATOM 1452 N N . TRP A 1 201 ? 26.478 42.251 34.775 1.00 64.29 644 TRP A N 1
ATOM 1453 C CA . TRP A 1 201 ? 26.540 43.464 33.960 1.00 63.52 644 TRP A CA 1
ATOM 1454 C C . TRP A 1 201 ? 27.465 44.417 34.690 1.00 67.37 644 TRP A C 1
ATOM 1455 O O . TRP A 1 201 ? 27.140 44.862 35.787 1.00 68.77 644 TRP A O 1
ATOM 1466 N N . LEU A 1 202 ? 28.653 44.659 34.132 1.00 63.46 645 LEU A N 1
ATOM 1467 C CA . LEU A 1 202 ? 29.681 45.513 34.748 1.00 62.93 645 LEU A CA 1
ATOM 1468 C C . LEU A 1 202 ? 29.957 46.798 33.949 1.00 70.31 645 LEU A C 1
ATOM 1469 O O . LEU A 1 202 ? 29.527 46.930 32.807 1.00 70.53 645 LEU A O 1
ATOM 1474 N N . TYR A 1 203 ? 30.693 47.732 34.553 1.00 69.04 646 TYR A N 1
ATOM 1475 C CA . TYR A 1 203 ? 31.133 48.974 33.922 1.00 70.32 646 TYR A CA 1
ATOM 1476 C C . TYR A 1 203 ? 32.384 48.595 33.134 1.00 71.34 646 TYR A C 1
ATOM 1477 O O . TYR A 1 203 ? 33.261 47.905 33.668 1.00 71.25 646 TYR A O 1
ATOM 1486 N N . ALA A 1 204 ? 32.453 49.005 31.862 1.00 64.57 647 ALA A N 1
ATOM 1487 C CA . ALA A 1 204 ? 33.612 48.736 31.023 1.00 62.87 647 ALA A CA 1
ATOM 1488 C C . ALA A 1 204 ? 33.931 49.938 30.145 1.00 64.47 647 ALA A C 1
ATOM 1489 O O . ALA A 1 204 ? 33.022 50.654 29.742 1.00 62.96 647 ALA A O 1
ATOM 1491 N N . ARG A 1 205 ? 35.231 50.172 29.887 1.00 60.15 648 ARG A N 1
ATOM 1492 C CA . ARG A 1 205 ? 35.739 51.273 29.068 1.00 58.97 648 ARG A CA 1
ATOM 1493 C C . ARG A 1 205 ? 36.408 50.726 27.780 1.00 60.18 648 ARG A C 1
ATOM 1494 O O . ARG A 1 205 ? 37.085 49.695 27.832 1.00 58.39 648 ARG A O 1
ATOM 1502 N N . VAL A 1 206 ? 36.190 51.418 26.632 1.00 55.01 649 VAL A N 1
ATOM 1503 C CA . VAL A 1 206 ? 36.773 51.099 25.316 1.00 54.46 649 VAL A CA 1
ATOM 1504 C C . VAL A 1 206 ? 38.284 51.450 25.403 1.00 58.84 649 VAL A C 1
ATOM 1505 O O . VAL A 1 206 ? 38.638 52.597 25.660 1.00 56.90 649 VAL A O 1
ATOM 1509 N N . ILE A 1 207 ? 39.147 50.458 25.173 1.00 56.93 650 ILE A N 1
ATOM 1510 C CA . ILE A 1 207 ? 40.611 50.546 25.264 1.00 57.02 650 ILE A CA 1
ATOM 1511 C C . ILE A 1 207 ? 41.250 50.546 23.871 1.00 57.45 650 ILE A C 1
ATOM 1512 O O . ILE A 1 207 ? 42.273 51.189 23.668 1.00 57.57 650 ILE A O 1
ATOM 1517 N N . ASP A 1 208 ? 40.669 49.795 22.933 1.00 51.74 651 ASP A N 1
ATOM 1518 C CA . ASP A 1 208 ? 41.162 49.630 21.565 1.00 51.11 651 ASP A CA 1
ATOM 1519 C C . ASP A 1 208 ? 39.988 49.196 20.701 1.00 53.54 651 ASP A C 1
ATOM 1520 O O . ASP A 1 208 ? 38.985 48.706 21.225 1.00 53.21 651 ASP A O 1
ATOM 1525 N N . ILE A 1 209 ? 40.114 49.378 19.383 1.00 48.50 652 ILE A N 1
ATOM 1526 C CA . ILE A 1 209 ? 39.108 49.028 18.389 1.00 47.54 652 ILE A CA 1
ATOM 1527 C C . ILE A 1 209 ? 39.854 48.333 17.245 1.00 50.48 652 ILE A C 1
ATOM 1528 O O . ILE A 1 209 ? 40.949 48.751 16.884 1.00 49.12 652 ILE A O 1
ATOM 1533 N N . ASP A 1 210 ? 39.291 47.233 16.723 1.00 49.08 653 ASP A N 1
ATOM 1534 C CA . ASP A 1 210 ? 39.831 46.474 15.582 1.00 48.52 653 ASP A CA 1
ATOM 1535 C C . ASP A 1 210 ? 38.676 46.045 14.706 1.00 50.85 653 ASP A C 1
ATOM 1536 O O . ASP A 1 210 ? 38.100 44.962 14.886 1.00 50.04 653 ASP A O 1
ATOM 1541 N N . CYS A 1 211 ? 38.330 46.932 13.778 1.00 46.10 654 CYS A N 1
ATOM 1542 C CA . CYS A 1 211 ? 37.246 46.753 12.823 1.00 46.02 654 CYS A CA 1
ATOM 1543 C C . CYS A 1 211 ? 35.919 46.443 13.555 1.00 48.32 654 CYS A C 1
ATOM 1544 O O . CYS A 1 211 ? 35.385 47.336 14.224 1.00 48.06 654 CYS A O 1
ATOM 1547 N N . SER A 1 212 ? 35.468 45.174 13.537 1.00 42.22 655 SER A N 1
ATOM 1548 C CA . SER A 1 212 ? 34.214 44.756 14.149 1.00 40.16 655 SER A CA 1
ATOM 1549 C C . SER A 1 212 ? 34.373 44.377 15.589 1.00 44.12 655 SER A C 1
ATOM 1550 O O . SER A 1 212 ? 33.380 44.037 16.246 1.00 43.99 655 SER A O 1
ATOM 1553 N N . LEU A 1 213 ? 35.611 44.468 16.111 1.00 40.78 656 LEU A N 1
ATOM 1554 C CA . LEU A 1 213 ? 35.877 44.159 17.506 1.00 40.86 656 LEU A CA 1
ATOM 1555 C C . LEU A 1 213 ? 36.202 45.402 18.313 1.00 46.88 656 LEU A C 1
ATOM 1556 O O . LEU A 1 213 ? 36.754 46.369 17.793 1.00 44.28 656 LEU A O 1
ATOM 1561 N N . VAL A 1 214 ? 35.847 45.367 19.597 1.00 46.75 657 VAL A N 1
ATOM 1562 C CA . VAL A 1 214 ? 36.120 46.446 20.544 1.00 46.74 657 VAL A CA 1
ATOM 1563 C C . VAL A 1 214 ? 36.770 45.843 21.786 1.00 48.99 657 VAL A C 1
ATOM 1564 O O . VAL A 1 214 ? 36.263 44.862 22.304 1.00 47.53 657 VAL A O 1
ATOM 1568 N N . LEU A 1 215 ? 37.902 46.391 22.234 1.00 48.67 658 LEU A N 1
ATOM 1569 C CA . LEU A 1 215 ? 38.575 45.905 23.451 1.00 49.15 658 LEU A CA 1
ATOM 1570 C C . LEU A 1 215 ? 38.043 46.628 24.690 1.00 52.37 658 LEU A C 1
ATOM 1571 O O . LEU A 1 215 ? 38.296 47.799 24.888 1.00 52.46 658 LEU A O 1
ATOM 1576 N N . MET A 1 216 ? 37.289 45.917 25.514 1.00 51.37 659 MET A N 1
ATOM 1577 C CA . MET A 1 216 ? 36.683 46.467 26.725 1.00 50.81 659 MET A CA 1
ATOM 1578 C C . MET A 1 216 ? 37.497 46.094 27.965 1.00 58.85 659 MET A C 1
ATOM 1579 O O . MET A 1 216 ? 37.925 44.945 28.103 1.00 59.29 659 MET A O 1
ATOM 1584 N N . GLN A 1 217 ? 37.678 47.060 28.875 1.00 57.16 660 GLN A N 1
ATOM 1585 C CA . GLN A 1 217 ? 38.341 46.883 30.169 1.00 57.95 660 GLN A CA 1
ATOM 1586 C C . GLN A 1 217 ? 37.303 47.151 31.247 1.00 63.18 660 GLN A C 1
ATOM 1587 O O . GLN A 1 217 ? 36.835 48.286 31.395 1.00 60.83 660 GLN A O 1
ATOM 1593 N N . PHE A 1 218 ? 36.954 46.093 31.983 1.00 62.50 661 PHE A N 1
ATOM 1594 C CA . PHE A 1 218 ? 35.991 46.098 33.085 1.00 63.23 661 PHE A CA 1
ATOM 1595 C C . PHE A 1 218 ? 36.571 46.833 34.269 1.00 72.85 661 PHE A C 1
ATOM 1596 O O . PHE A 1 218 ? 37.723 46.591 34.624 1.00 72.40 661 PHE A O 1
ATOM 1604 N N . GLU A 1 219 ? 35.781 47.756 34.854 1.00 75.36 662 GLU A N 1
ATOM 1605 C CA . GLU A 1 219 ? 36.120 48.628 35.991 1.00 78.00 662 GLU A CA 1
ATOM 1606 C C . GLU A 1 219 ? 36.824 47.957 37.160 1.00 87.07 662 GLU A C 1
ATOM 1607 O O . GLU A 1 219 ? 37.625 48.607 37.834 1.00 87.31 662 GLU A O 1
ATOM 1609 N N . GLY A 1 220 ? 36.495 46.690 37.414 1.00 87.62 663 GLY A N 1
ATOM 1610 C CA . GLY A 1 220 ? 37.060 45.917 38.519 1.00 89.27 663 GLY A CA 1
ATOM 1611 C C . GLY A 1 220 ? 38.556 45.682 38.430 1.00 95.96 663 GLY A C 1
ATOM 1612 O O . GLY A 1 220 ? 39.300 46.021 39.359 1.00 95.96 663 GLY A O 1
ATOM 1613 N N . ASP A 1 221 ? 39.003 45.119 37.293 1.00 93.57 664 ASP A N 1
ATOM 1614 C CA . ASP A 1 221 ? 40.406 44.796 37.049 1.00 93.71 664 ASP A CA 1
ATOM 1615 C C . ASP A 1 221 ? 40.908 45.323 35.687 1.00 97.11 664 ASP A C 1
ATOM 1616 O O . ASP A 1 221 ? 40.253 45.113 34.662 1.00 95.35 664 ASP A O 1
ATOM 1621 N N . LYS A 1 222 ? 42.082 46.008 35.696 1.00 94.16 665 LYS A N 1
ATOM 1622 C CA . LYS A 1 222 ? 42.753 46.548 34.503 1.00 93.91 665 LYS A CA 1
ATOM 1623 C C . LYS A 1 222 ? 43.393 45.421 33.663 1.00 96.95 665 LYS A C 1
ATOM 1624 O O . LYS A 1 222 ? 43.696 45.622 32.482 1.00 96.72 665 LYS A O 1
ATOM 1626 N N . ASN A 1 223 ? 43.587 44.234 34.286 1.00 92.48 666 ASN A N 1
ATOM 1627 C CA . ASN A 1 223 ? 44.101 43.010 33.663 1.00 91.41 666 ASN A CA 1
ATOM 1628 C C . ASN A 1 223 ? 42.928 42.190 33.089 1.00 92.43 666 ASN A C 1
ATOM 1629 O O . ASN A 1 223 ? 43.149 41.213 32.357 1.00 92.67 666 ASN A O 1
ATOM 1634 N N . HIS A 1 224 ? 41.674 42.612 33.414 1.00 84.89 667 HIS A N 1
ATOM 1635 C CA . HIS A 1 224 ? 40.441 42.013 32.896 1.00 82.23 667 HIS A CA 1
ATOM 1636 C C . HIS A 1 224 ? 40.003 42.829 31.677 1.00 79.25 667 HIS A C 1
ATOM 1637 O O . HIS A 1 224 ? 39.277 43.827 31.804 1.00 77.56 667 HIS A O 1
ATOM 1644 N N . THR A 1 225 ? 40.528 42.428 30.506 1.00 71.65 668 THR A N 1
ATOM 1645 C CA . THR A 1 225 ? 40.240 43.015 29.192 1.00 69.12 668 THR A CA 1
ATOM 1646 C C . THR A 1 225 ? 39.743 41.908 28.278 1.00 69.12 668 THR A C 1
ATOM 1647 O O . THR A 1 225 ? 40.143 40.745 28.428 1.00 68.92 668 THR A O 1
ATOM 1651 N N . GLU A 1 226 ? 38.849 42.261 27.347 1.00 61.71 669 GLU A N 1
ATOM 1652 C CA . GLU A 1 226 ? 38.248 41.307 26.430 1.00 58.89 669 GLU A CA 1
ATOM 1653 C C . GLU A 1 226 ? 37.839 41.965 25.129 1.00 59.23 669 GLU A C 1
ATOM 1654 O O . GLU A 1 226 ? 37.267 43.059 25.138 1.00 60.85 669 GLU A O 1
ATOM 1660 N N . TRP A 1 227 ? 38.132 41.290 24.013 1.00 52.16 670 TRP A N 1
ATOM 1661 C CA . TRP A 1 227 ? 37.750 41.700 22.672 1.00 51.22 670 TRP A CA 1
ATOM 1662 C C . TRP A 1 227 ? 36.319 41.199 22.454 1.00 53.74 670 TRP A C 1
ATOM 1663 O O . TRP A 1 227 ? 36.054 40.000 22.545 1.00 50.94 670 TRP A O 1
ATOM 1674 N N . ILE A 1 228 ? 35.389 42.135 22.259 1.00 50.21 671 ILE A N 1
ATOM 1675 C CA . ILE A 1 228 ? 33.971 41.824 22.107 1.00 48.19 671 ILE A CA 1
ATOM 1676 C C . ILE A 1 228 ? 33.455 42.298 20.746 1.00 49.72 671 ILE A C 1
ATOM 1677 O O . ILE A 1 228 ? 33.888 43.322 20.218 1.00 49.87 671 ILE A O 1
ATOM 1682 N N . TYR A 1 229 ? 32.579 41.498 20.160 1.00 45.06 672 TYR A N 1
ATOM 1683 C CA . TYR A 1 229 ? 31.967 41.805 18.890 1.00 43.76 672 TYR A CA 1
ATOM 1684 C C . TYR A 1 229 ? 31.079 43.028 19.080 1.00 47.06 672 TYR A C 1
ATOM 1685 O O . TYR A 1 229 ? 30.220 43.042 19.947 1.00 47.01 672 TYR A O 1
ATOM 1694 N N . ARG A 1 230 ? 31.287 44.039 18.265 1.00 44.32 673 ARG A N 1
ATOM 1695 C CA . ARG A 1 230 ? 30.564 45.320 18.365 1.00 44.39 673 ARG A CA 1
ATOM 1696 C C . ARG A 1 230 ? 29.037 45.212 18.143 1.00 47.84 673 ARG A C 1
ATOM 1697 O O . ARG A 1 230 ? 28.322 46.163 18.431 1.00 45.05 673 ARG A O 1
ATOM 1705 N N . GLY A 1 231 ? 28.569 44.045 17.666 1.00 44.88 674 GLY A N 1
ATOM 1706 C CA . GLY A 1 231 ? 27.158 43.740 17.463 1.00 43.67 674 GLY A CA 1
ATOM 1707 C C . GLY A 1 231 ? 26.605 42.849 18.554 1.00 48.34 674 GLY A C 1
ATOM 1708 O O . GLY A 1 231 ? 25.417 42.531 18.535 1.00 49.52 674 GLY A O 1
ATOM 1709 N N . SER A 1 232 ? 27.450 42.442 19.522 1.00 45.14 675 SER A N 1
ATOM 1710 C CA . SER A 1 232 ? 27.062 41.580 20.654 1.00 45.91 675 SER A CA 1
ATOM 1711 C C . SER A 1 232 ? 26.106 42.254 21.640 1.00 53.90 675 SER A C 1
ATOM 1712 O O . SER A 1 232 ? 26.345 43.397 22.023 1.00 54.52 675 SER A O 1
ATOM 1715 N N . LEU A 1 233 ? 25.103 41.508 22.144 1.00 51.93 676 LEU A N 1
ATOM 1716 C CA . LEU A 1 233 ? 24.147 42.013 23.142 1.00 52.79 676 LEU A CA 1
ATOM 1717 C C . LEU A 1 233 ? 24.764 42.127 24.546 1.00 57.87 676 LEU A C 1
ATOM 1718 O O . LEU A 1 233 ? 24.094 42.609 25.473 1.00 58.45 676 LEU A O 1
ATOM 1723 N N . ARG A 1 234 ? 26.057 41.730 24.693 1.00 53.14 677 ARG A N 1
ATOM 1724 C CA . ARG A 1 234 ? 26.843 41.854 25.928 1.00 51.59 677 ARG A CA 1
ATOM 1725 C C . ARG A 1 234 ? 27.248 43.303 26.160 1.00 54.27 677 ARG A C 1
ATOM 1726 O O . ARG A 1 234 ? 27.776 43.630 27.227 1.00 53.78 677 ARG A O 1
ATOM 1734 N N . LEU A 1 235 ? 27.029 44.170 25.154 1.00 49.66 678 LEU A N 1
ATOM 1735 C CA . LEU A 1 235 ? 27.251 45.607 25.278 1.00 48.07 678 LEU A CA 1
ATOM 1736 C C . LEU A 1 235 ? 25.869 46.232 25.414 1.00 51.15 678 LEU A C 1
ATOM 1737 O O . LEU A 1 235 ? 25.040 46.083 24.511 1.00 48.91 678 LEU A O 1
ATOM 1742 N N . GLY A 1 236 ? 25.623 46.857 26.574 1.00 51.40 679 GLY A N 1
ATOM 1743 C CA . GLY A 1 236 ? 24.393 47.568 26.937 1.00 51.97 679 GLY A CA 1
ATOM 1744 C C . GLY A 1 236 ? 23.780 48.398 25.814 1.00 57.03 679 GLY A C 1
ATOM 1745 O O . GLY A 1 236 ? 22.609 48.180 25.489 1.00 56.18 679 GLY A O 1
ATOM 1746 N N . PRO A 1 237 ? 24.547 49.293 25.126 1.00 54.73 680 PRO A N 1
ATOM 1747 C CA . PRO A 1 237 ? 23.954 50.090 24.021 1.00 54.41 680 PRO A CA 1
ATOM 1748 C C . PRO A 1 237 ? 23.377 49.285 22.872 1.00 56.92 680 PRO A C 1
ATOM 1749 O O . PRO A 1 237 ? 22.349 49.674 22.318 1.00 55.65 680 PRO A O 1
ATOM 1753 N N . VAL A 1 238 ? 24.004 48.131 22.562 1.00 54.02 681 VAL A N 1
ATOM 1754 C CA . VAL A 1 238 ? 23.568 47.222 21.516 1.00 54.04 681 VAL A CA 1
ATOM 1755 C C . VAL A 1 238 ? 22.255 46.589 21.959 1.00 60.42 681 VAL A C 1
ATOM 1756 O O . VAL A 1 238 ? 21.287 46.603 21.204 1.00 60.28 681 VAL A O 1
ATOM 1760 N N . PHE A 1 239 ? 22.216 46.098 23.207 1.00 58.70 682 PHE A N 1
ATOM 1761 C CA . PHE A 1 239 ? 21.045 45.518 23.843 1.00 59.57 682 PHE A CA 1
ATOM 1762 C C . PHE A 1 239 ? 19.898 46.555 23.869 1.00 63.99 682 PHE A C 1
ATOM 1763 O O . PHE A 1 239 ? 18.758 46.202 23.578 1.00 63.92 682 PHE A O 1
ATOM 1771 N N . ARG A 1 240 ? 20.207 47.824 24.198 1.00 61.68 683 ARG A N 1
ATOM 1772 C CA . ARG A 1 240 ? 19.242 48.927 24.210 1.00 62.35 683 ARG A CA 1
ATOM 1773 C C . ARG A 1 240 ? 18.668 49.192 22.806 1.00 68.43 683 ARG A C 1
ATOM 1774 O O . ARG A 1 240 ? 17.445 49.237 22.659 1.00 68.14 683 ARG A O 1
ATOM 1776 N N . GLU A 1 241 ? 19.547 49.289 21.773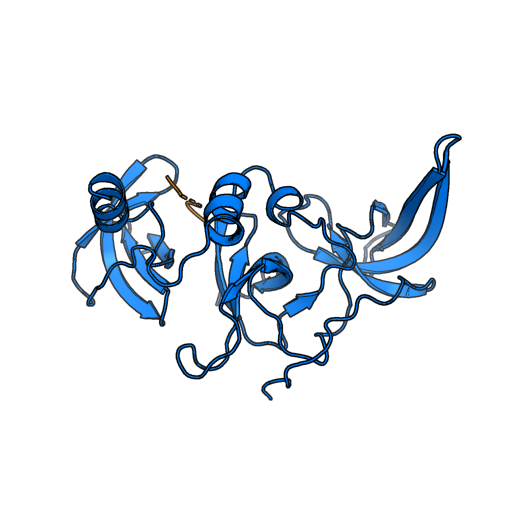 1.00 66.61 684 GLU A N 1
ATOM 1777 C CA . GLU A 1 241 ? 19.194 49.536 20.360 1.00 66.49 684 GLU A CA 1
ATOM 1778 C C . GLU A 1 241 ? 18.315 48.406 19.782 1.00 73.38 684 GLU A C 1
ATOM 1779 O O . GLU A 1 241 ? 17.423 48.671 18.974 1.00 72.81 684 GLU A O 1
ATOM 1785 N N . THR A 1 242 ? 18.555 47.159 20.229 1.00 72.84 685 THR A N 1
ATOM 1786 C CA . THR A 1 242 ? 17.843 45.945 19.812 1.00 73.38 685 THR A CA 1
ATOM 1787 C C . THR A 1 242 ? 16.422 45.903 20.407 1.00 81.02 685 THR A C 1
ATOM 1788 O O . THR A 1 242 ? 15.491 45.489 19.712 1.00 80.95 685 THR A O 1
ATOM 1792 N N . GLN A 1 243 ? 16.257 46.348 21.678 1.00 79.96 686 GLN A N 1
ATOM 1793 C CA . GLN A 1 243 ? 14.955 46.394 22.366 1.00 80.58 686 GLN A CA 1
ATOM 1794 C C . GLN A 1 243 ? 14.003 47.404 21.699 1.00 86.38 686 GLN A C 1
ATOM 1795 O O . GLN A 1 243 ? 12.831 47.084 21.486 1.00 86.09 686 GLN A O 1
ATOM 1801 N N . ASN A 1 244 ? 14.532 48.596 21.323 1.00 83.63 687 ASN A N 1
ATOM 1802 C CA . ASN A 1 244 ? 13.796 49.670 20.636 1.00 83.80 687 ASN A CA 1
ATOM 1803 C C . ASN A 1 244 ? 13.405 49.267 19.201 1.00 88.41 687 ASN A C 1
ATOM 1804 O O . ASN A 1 244 ? 12.534 49.913 18.609 1.00 88.83 687 ASN A O 1
ATOM 1809 N N . ASN A 1 245 ? 14.053 48.194 18.662 1.00 84.22 688 ASN A N 1
ATOM 1810 C CA . ASN A 1 245 ? 13.913 47.592 17.328 1.00 99.99 688 ASN A CA 1
ATOM 1811 C C . ASN A 1 245 ? 14.505 48.468 16.224 1.00 117.71 688 ASN A C 1
ATOM 1812 O O . ASN A 1 245 ? 15.726 48.486 16.039 1.00 72.74 688 ASN A O 1
ATOM 1814 N N . SER B 2 8 ? 39.745 32.371 28.832 1.00 69.80 33 SER B N 1
ATOM 1815 C CA . SER B 2 8 ? 38.626 33.046 29.495 1.00 69.25 33 SER B CA 1
ATOM 1816 C C . SER B 2 8 ? 37.765 33.842 28.504 1.00 71.08 33 SER B C 1
ATOM 1817 O O . SER B 2 8 ? 38.304 34.505 27.608 1.00 70.82 33 SER B O 1
ATOM 1819 N N . THR B 2 9 ? 36.422 33.753 28.659 1.00 65.43 34 THR B N 1
ATOM 1820 C CA . THR B 2 9 ? 35.418 34.424 27.810 1.00 64.19 34 THR B CA 1
ATOM 1821 C C . THR B 2 9 ? 34.030 34.489 28.469 1.00 67.06 34 THR B C 1
ATOM 1822 O O . THR B 2 9 ? 33.604 33.514 29.103 1.00 65.81 34 THR B O 1
ATOM 1826 N N . GLY B 2 10 ? 33.334 35.618 28.254 1.00 62.96 35 GLY B N 1
ATOM 1827 C CA . GLY B 2 10 ? 31.979 35.865 28.749 1.00 62.36 35 GLY B CA 1
ATOM 1828 C C . GLY B 2 10 ? 30.873 35.491 27.772 1.00 65.62 35 GLY B C 1
ATOM 1829 O O . GLY B 2 10 ? 29.694 35.757 28.036 1.00 65.18 35 GLY B O 1
ATOM 1830 N N . GLY B 2 11 ? 31.263 34.873 26.647 1.00 62.00 36 GLY B N 1
ATOM 1831 C CA . GLY B 2 11 ? 30.374 34.443 25.570 1.00 61.65 36 GLY B CA 1
ATOM 1832 C C . GLY B 2 11 ? 30.243 35.430 24.418 1.00 65.11 36 GLY B C 1
ATOM 1833 O O . GLY B 2 11 ? 31.144 36.234 24.160 1.00 64.66 36 GLY B O 1
ATOM 1846 N N . ALA B 2 13 ? 26.702 36.490 23.853 1.00 63.60 38 ALA B N 1
ATOM 1847 C CA . ALA B 2 13 ? 25.388 36.977 24.287 1.00 64.48 38 ALA B CA 1
ATOM 1848 C C . ALA B 2 13 ? 25.282 36.978 25.851 1.00 72.48 38 ALA B C 1
ATOM 1849 O O . ALA B 2 13 ? 26.081 36.279 26.506 1.00 71.87 38 ALA B O 1
ATOM 1851 N N . PRO B 2 14 ? 24.347 37.769 26.474 1.00 71.14 39 PRO B N 1
ATOM 1852 C CA . PRO B 2 14 ? 24.248 37.767 27.952 1.00 75.88 39 PRO B CA 1
ATOM 1853 C C . PRO B 2 14 ? 23.783 36.430 28.552 1.00 112.82 39 PRO B C 1
ATOM 1854 O O . PRO B 2 14 ? 24.594 35.637 29.041 1.00 75.94 39 PRO B O 1
#

GO terms:
  GO:0005634 nucleus (C, IDA)
  GO:0005700 polytene chromosome (C, IDA)
  GO:0005737 cytoplasm (C, IDA)
  GO:0010369 chromocenter (C, IDA)
  GO:0048132 female germ-line stem cell asymmetric division (P, IDA)
  GO:0048477 oogenesis (P, IDA)
  GO:0046974 histone H3K9 methyltransferase activity (F, IDA)
  GO:0141005 transposable el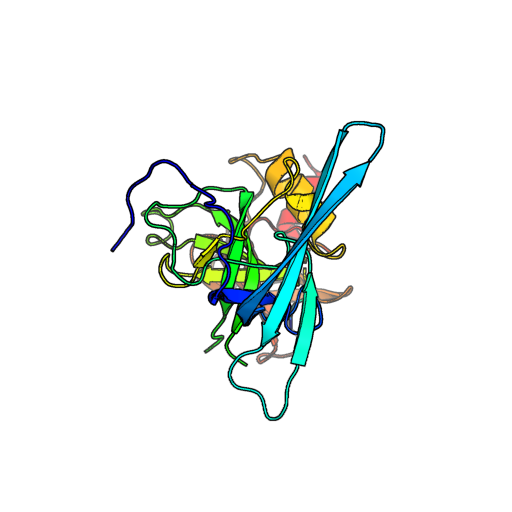ement silencing by heterochromatin formation (P, IGI)
  GO:0040029 epigenetic regulation of gene expression (P, IMP)
  GO:0141006 transposable element silencing by piRNA-mediated heterochromatin formation (P, IMP)
  GO:0031507 heterochromatin formation (P, IMP)
  GO:0048477 oogenesis (P, IMP)
  GO:0070828 heterochromatin organization (P, IMP)
  GO:0046974 histone H3K9 methyltransferase activity (F, IMP)
  GO:0005515 protein binding (F, IPI)
  GO:0140947 histone H3K9me2 methyltransferase activity (F, IDA)

InterPro domains:
  IPR001214 SET domain [PF00856] (1032-1237)
  IPR001214 SET domain [PS50280] (1021-1237)
  IPR001214 SET domain [SM00317] (1021-1243)
  IPR001739 Methyl-CpG DNA binding [PF01429] (822-885)
  IPR001739 Methyl-CpG DNA binding [PS50982] (818-884)
  IPR001739 Methyl-CpG DNA binding [SM00391] (821-891)
  IPR003616 Post-SET domain [PS50868] (1246-1262)
  IPR007728 Pre-SET domain [PF05033] (902-1013)
  IPR007728 Pre-SET domain [PS50867] (946-1018)
  IPR007728 Pre-SET domain [SM00468] (898-1005)
  IPR016177 DNA-binding domain superfamily [SSF54171] (804-916)
  IPR041291 Histone methyltransferase, Tudor domain 1 [PF18359] (530-591)
  IPR041292 Histone methyltransferase, Tudor domain 2 [PF18358] (632-680)
  IPR046341 SET domain superfamily [G3DSA:2.170.270.10] (883-1242)
  IPR046341 SET domain superfamily [SSF82199] (890-1252)
  IPR047232 Histone-lysine N-methyltransferase SETDB1/2-like, methyl-CpG binding domains [cd01395] (823-879)
  IPR051516 Histone-lysine N-methyltransferase SETDB [PTHR46024] (376-1262)

Organism: Drosophila melanogaster (NCBI:txid7227)

Nearest PDB structures (foldseek):
  7uve-assembly1_A  TM=1.004E+00  e=1.808E-46  Drosophila melanogaster
  6bhi-assembly1_A  TM=9.141E-01  e=2.558E-20  Homo sapiens
  6bhe-assembly1_A  TM=9.157E-01  e=6.756E-20  Homo sapiens
  6au2-assembly1_A  TM=9.206E-01  e=1.040E-19  Homo sapiens
  5kh6-assembly1_A  TM=9.137E-01  e=5.746E-20  Homo sapiens